Protein AF-0000000078178145 (afdb_homodimer)

Solvent-accessible surface area (backbone atoms only — not comparable to full-atom values): 12640 Å² total; per-residue (Å²): 88,39,74,49,77,49,77,27,46,55,69,26,65,48,54,56,24,32,21,44,52,18,38,38,38,38,36,26,72,34,42,35,31,41,35,35,34,34,49,66,82,37,48,63,51,69,46,76,42,33,58,79,34,72,49,78,43,60,49,29,35,44,27,39,36,30,22,74,31,91,49,64,19,34,38,37,38,38,28,76,20,75,66,28,60,45,42,46,48,58,38,48,60,41,24,25,77,62,58,63,70,57,53,26,66,58,66,70,42,52,73,67,58,47,51,53,43,27,64,69,34,38,64,67,72,75,116,88,38,76,47,79,48,78,26,48,54,68,27,65,48,54,55,24,31,21,45,54,18,39,38,38,39,37,27,71,34,44,33,30,42,32,36,34,35,48,66,81,36,46,63,52,70,45,75,42,33,58,78,35,72,49,77,42,61,49,29,36,44,28,38,37,29,22,74,32,92,50,63,19,33,37,37,39,38,28,75,20,76,67,28,58,45,43,46,48,58,38,48,61,40,24,24,78,62,57,63,70,58,51,26,65,58,66,69,43,52,74,68,60,45,49,52,43,26,64,70,34,38,65,67,72,76,115

Sequence (254 aa):
MSFVRADLEPGGINPPHFHPRATEIVFVLEGKVYSGFVDTQNRVFSRVIEKGEVMVFPRGLLHFQMNVGYERATILGSFDSQNPGLQRIANAVFGSGIEEGLLEKAFGLSPKELAKLRRKFASEHKEMSFVRADLEPGGINPPHFHPRATEIVFVLEGKVYSGFVDTQNRVFSRVIEKGEVMVFPRGLLHFQMNVGYERATILGSFDSQNPGLQRIANAVFGSGIEEGLLEKAFGLSPKELAKLRRKFASEHKE

Structure (mmCIF, N/CA/C/O backbone):
data_AF-0000000078178145-model_v1
#
loop_
_entity.id
_entity.type
_entity.pdbx_description
1 polymer 'Germin-like protein'
#
loop_
_atom_site.group_PDB
_atom_site.id
_atom_site.type_symbol
_atom_site.label_atom_id
_atom_site.label_alt_id
_atom_site.label_comp_id
_atom_site.label_asym_id
_atom_site.label_entity_id
_atom_site.label_seq_id
_atom_site.pdbx_PDB_ins_code
_atom_site.Cartn_x
_atom_site.Cartn_y
_atom_site.Cartn_z
_atom_site.occupancy
_atom_site.B_iso_or_equiv
_atom_site.auth_seq_id
_atom_site.auth_comp_id
_atom_site.auth_asym_id
_atom_site.auth_atom_id
_atom_site.pdbx_PDB_model_num
ATOM 1 N N . MET A 1 1 ? -11.234 -2.617 -20.969 1 96 1 MET A N 1
ATOM 2 C CA . MET A 1 1 ? -10.617 -3.891 -20.609 1 96 1 MET A CA 1
ATOM 3 C C . MET A 1 1 ? -9.18 -3.955 -21.125 1 96 1 MET A C 1
ATOM 5 O O . MET A 1 1 ? -8.859 -3.391 -22.172 1 96 1 MET A O 1
ATOM 9 N N . SER A 1 2 ? -8.273 -4.574 -20.297 1 97.12 2 SER A N 1
ATOM 10 C CA . SER A 1 2 ? -6.891 -4.812 -20.703 1 97.12 2 SER A CA 1
ATOM 11 C C . SER A 1 2 ? -6.383 -6.148 -20.172 1 97.12 2 SER A C 1
ATOM 13 O O . SER A 1 2 ? -7.055 -6.801 -19.359 1 97.12 2 SER A O 1
ATOM 15 N N . PHE A 1 3 ? -5.27 -6.59 -20.766 1 97.06 3 PHE A N 1
ATOM 16 C CA . PHE A 1 3 ? -4.73 -7.898 -20.422 1 97.06 3 PHE A CA 1
ATOM 17 C C . PHE A 1 3 ? -3.217 -7.832 -20.25 1 97.06 3 PHE A C 1
ATOM 19 O O . PHE A 1 3 ? -2.559 -6.949 -20.797 1 97.06 3 PHE A O 1
ATOM 26 N N . VAL A 1 4 ? -2.74 -8.75 -19.406 1 97.69 4 VAL A N 1
ATOM 27 C CA . VAL A 1 4 ? -1.299 -8.867 -19.203 1 97.69 4 VAL A CA 1
ATOM 28 C C . VAL A 1 4 ? -0.922 -10.336 -19.047 1 97.69 4 VAL A C 1
ATOM 30 O O . VAL A 1 4 ? -1.718 -11.141 -18.547 1 97.69 4 VAL A O 1
ATOM 33 N N . ARG A 1 5 ? 0.22 -10.703 -19.547 1 98.06 5 ARG A N 1
ATOM 34 C CA . ARG A 1 5 ? 0.825 -12 -19.25 1 98.06 5 ARG A CA 1
ATOM 35 C C . ARG A 1 5 ? 2.059 -11.844 -18.375 1 98.06 5 ARG A C 1
ATOM 37 O O . ARG A 1 5 ? 2.852 -10.914 -18.562 1 98.06 5 ARG A O 1
ATOM 44 N N . ALA A 1 6 ? 2.186 -12.688 -17.391 1 98.38 6 ALA A N 1
ATOM 4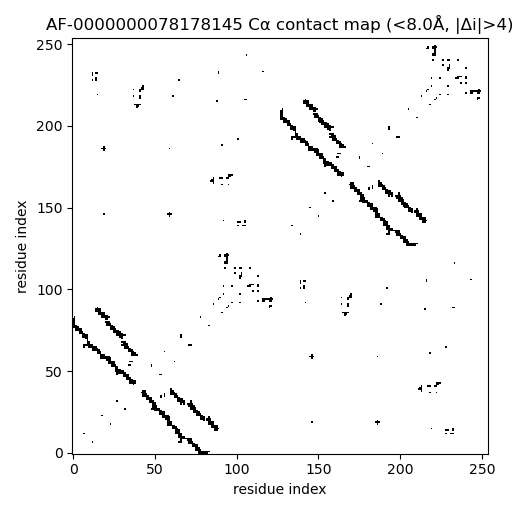5 C CA . ALA A 1 6 ? 3.391 -12.727 -16.578 1 98.38 6 ALA A CA 1
ATOM 46 C C . ALA A 1 6 ? 3.959 -14.141 -16.484 1 98.38 6 ALA A C 1
ATOM 48 O O . ALA A 1 6 ? 3.215 -15.102 -16.297 1 98.38 6 ALA A O 1
ATOM 49 N N . ASP A 1 7 ? 5.207 -14.258 -16.688 1 98.75 7 ASP A N 1
ATOM 50 C CA . ASP A 1 7 ? 5.953 -15.492 -16.484 1 98.75 7 ASP A CA 1
ATOM 51 C C . ASP A 1 7 ? 6.844 -15.406 -15.242 1 98.75 7 ASP A C 1
ATOM 53 O O . ASP A 1 7 ? 7.762 -14.586 -15.195 1 98.75 7 ASP A O 1
ATOM 57 N N . LEU A 1 8 ? 6.523 -16.312 -14.273 1 98.69 8 LEU A N 1
ATOM 58 C CA . LEU A 1 8 ? 7.238 -16.281 -13 1 98.69 8 LEU A CA 1
ATOM 59 C C . LEU A 1 8 ? 8.164 -17.5 -12.875 1 98.69 8 LEU A C 1
ATOM 61 O O . LEU A 1 8 ? 7.711 -18.641 -12.914 1 98.69 8 LEU A O 1
ATOM 65 N N . GLU A 1 9 ? 9.453 -17.188 -12.797 1 98.69 9 GLU A N 1
ATOM 66 C CA . GLU A 1 9 ? 10.383 -18.281 -12.5 1 98.69 9 GLU A CA 1
ATOM 67 C C . GLU A 1 9 ? 10.102 -18.891 -11.125 1 98.69 9 GLU A C 1
ATOM 69 O O . GLU A 1 9 ? 9.422 -18.281 -10.305 1 98.69 9 GLU A O 1
ATOM 74 N N . PRO A 1 10 ? 10.602 -20.094 -10.898 1 98.69 10 PRO A N 1
ATOM 75 C CA . PRO A 1 10 ? 10.43 -20.656 -9.547 1 98.69 10 PRO A CA 1
ATOM 76 C C . PRO A 1 10 ? 10.859 -19.672 -8.453 1 98.69 10 PRO A C 1
ATOM 78 O O . PRO A 1 10 ? 11.945 -19.094 -8.531 1 98.69 10 PRO A O 1
ATOM 81 N N . GLY A 1 11 ? 9.969 -19.438 -7.555 1 98.25 11 GLY A N 1
ATOM 82 C CA . GLY A 1 11 ? 10.242 -18.5 -6.484 1 98.25 11 GLY A CA 1
ATOM 83 C C . GLY A 1 11 ? 9.977 -17.062 -6.871 1 98.25 11 GLY A C 1
ATOM 84 O O . GLY A 1 11 ? 9.969 -16.172 -6.016 1 98.25 11 GLY A O 1
ATOM 85 N N . GLY A 1 12 ? 9.719 -16.844 -8.156 1 98.5 12 GLY A N 1
ATOM 86 C CA . GLY A 1 12 ? 9.438 -15.492 -8.617 1 98.5 12 GLY A CA 1
ATOM 87 C C . GLY A 1 12 ? 8.141 -14.93 -8.062 1 98.5 12 GLY A C 1
ATOM 88 O O . GLY A 1 12 ? 7.207 -15.688 -7.773 1 98.5 12 GLY A O 1
ATOM 89 N N . ILE A 1 13 ? 8.117 -13.609 -7.938 1 98.62 13 ILE A N 1
ATOM 90 C CA . ILE A 1 13 ? 6.934 -13.016 -7.32 1 98.62 13 ILE A CA 1
ATOM 91 C C . ILE A 1 13 ? 6.414 -11.867 -8.188 1 98.62 13 ILE A C 1
ATOM 93 O O . ILE A 1 13 ? 7.16 -11.297 -8.984 1 98.62 13 ILE A O 1
ATOM 97 N N . ASN A 1 14 ? 5.207 -11.633 -8.211 1 98.5 14 ASN A N 1
ATOM 98 C CA . ASN A 1 14 ? 4.574 -10.32 -8.359 1 98.5 14 ASN A CA 1
ATOM 99 C C . ASN A 1 14 ? 4.297 -9.68 -7 1 98.5 14 ASN A C 1
ATOM 101 O O . ASN A 1 14 ? 3.391 -10.109 -6.281 1 98.5 14 ASN A O 1
ATOM 105 N N . PRO A 1 15 ? 5.113 -8.742 -6.629 1 98.5 15 PRO A N 1
ATOM 106 C CA . PRO A 1 15 ? 5.086 -8.242 -5.254 1 98.5 15 PRO A CA 1
ATOM 107 C C . PRO A 1 15 ? 3.764 -7.57 -4.898 1 98.5 15 PRO A C 1
ATOM 109 O O . PRO A 1 15 ? 2.941 -7.309 -5.777 1 98.5 15 PRO A O 1
ATOM 112 N N . PRO A 1 16 ? 3.57 -7.316 -3.586 1 98.75 16 PRO A N 1
ATOM 113 C CA . PRO A 1 16 ? 2.34 -6.637 -3.172 1 98.75 16 PRO A CA 1
ATOM 114 C C . PRO A 1 16 ? 2.092 -5.344 -3.941 1 98.75 16 PRO A C 1
ATOM 116 O O . PRO A 1 16 ? 2.975 -4.484 -4.016 1 98.75 16 PRO A O 1
ATOM 119 N N . HIS A 1 17 ? 0.924 -5.273 -4.535 1 98.69 17 HIS A N 1
ATOM 120 C CA . HIS A 1 17 ? 0.5 -4.141 -5.352 1 98.69 17 HIS A CA 1
ATOM 121 C C . HIS A 1 17 ? -1.021 -4.039 -5.406 1 98.69 17 HIS A C 1
ATOM 123 O O . HIS A 1 17 ? -1.724 -4.879 -4.84 1 98.69 17 HIS A O 1
ATOM 129 N N . PHE A 1 18 ? -1.543 -3.008 -6 1 98.5 18 PHE A N 1
ATOM 130 C CA . PHE A 1 18 ? -2.977 -2.873 -6.234 1 98.5 18 PHE A CA 1
ATOM 131 C C . PHE A 1 18 ? -3.244 -2.025 -7.473 1 98.5 18 PHE A C 1
ATOM 133 O O . PHE A 1 18 ? -2.34 -1.366 -7.988 1 98.5 18 PHE A O 1
ATOM 140 N N . HIS A 1 19 ? -4.406 -2.131 -7.988 1 98.62 19 HIS A N 1
ATOM 141 C CA . HIS A 1 19 ? -4.91 -1.347 -9.109 1 98.62 19 HIS A CA 1
ATOM 142 C C . HIS A 1 19 ? -6.07 -0.453 -8.68 1 98.62 19 HIS A C 1
ATOM 144 O O . HIS A 1 19 ? -7.184 -0.935 -8.469 1 98.62 19 HIS A O 1
ATOM 150 N N . PRO A 1 20 ? -5.816 0.852 -8.641 1 97.81 20 PRO A N 1
ATOM 151 C CA . PRO A 1 20 ? -6.867 1.739 -8.133 1 97.81 20 PRO A CA 1
ATOM 152 C C . PRO A 1 20 ? -8.094 1.788 -9.039 1 97.81 20 PRO A C 1
ATOM 154 O O . PRO A 1 20 ? -9.188 2.137 -8.586 1 97.81 20 PRO A O 1
ATOM 157 N N . ARG A 1 21 ? -7.98 1.388 -10.289 1 97.69 21 ARG A N 1
ATOM 158 C CA . ARG A 1 21 ? -9.062 1.653 -11.234 1 97.69 21 ARG A CA 1
ATOM 159 C C . ARG A 1 21 ? -9.578 0.359 -11.852 1 97.69 21 ARG A C 1
ATOM 161 O O . ARG A 1 21 ? -10.266 0.385 -12.883 1 97.69 21 ARG A O 1
ATOM 168 N N . ALA A 1 22 ? -9.188 -0.801 -11.258 1 98.5 22 ALA A N 1
ATOM 169 C CA . ALA A 1 22 ? -9.656 -2.016 -11.922 1 98.5 22 ALA A CA 1
ATOM 170 C C . ALA A 1 22 ? -9.727 -3.184 -10.945 1 98.5 22 ALA A C 1
ATOM 172 O O . ALA A 1 22 ? -8.891 -3.297 -10.039 1 98.5 22 ALA A O 1
ATOM 173 N N . THR A 1 23 ? -10.719 -4.012 -11.102 1 98.56 23 THR A N 1
ATOM 174 C CA . THR A 1 23 ? -10.688 -5.398 -10.656 1 98.56 23 THR A CA 1
ATOM 175 C C . THR A 1 23 ? -9.781 -6.234 -11.555 1 98.56 23 THR A C 1
ATOM 177 O O . THR A 1 23 ? -9.742 -6.039 -12.773 1 98.56 23 THR A O 1
ATOM 180 N N . GLU A 1 24 ? -9.031 -7.152 -10.984 1 98.75 24 GLU A N 1
ATOM 181 C CA . GLU A 1 24 ? -8.172 -8.055 -11.734 1 98.75 24 GLU A CA 1
ATOM 182 C C . GLU A 1 24 ? -8.609 -9.508 -11.57 1 98.75 24 GLU A C 1
ATOM 184 O O . GLU A 1 24 ? -8.938 -9.938 -10.461 1 98.75 24 GLU A O 1
ATOM 189 N N . ILE A 1 25 ? -8.688 -10.203 -12.602 1 98.75 25 ILE A N 1
ATOM 190 C CA . ILE A 1 25 ? -8.836 -11.656 -12.586 1 98.75 25 ILE A CA 1
ATOM 191 C C . ILE A 1 25 ? -7.551 -12.312 -13.102 1 98.75 25 ILE A C 1
ATOM 193 O O . ILE A 1 25 ? -7.055 -11.953 -14.172 1 98.75 25 ILE A O 1
ATOM 197 N N . VAL A 1 26 ? -7.066 -13.25 -12.344 1 98.81 26 VAL A N 1
ATOM 198 C CA . VAL A 1 26 ? -5.879 -13.984 -12.766 1 98.81 26 VAL A CA 1
ATOM 199 C C . VAL A 1 26 ? -6.246 -15.422 -13.102 1 98.81 26 VAL A C 1
ATOM 201 O O . VAL A 1 26 ? -6.941 -16.094 -12.328 1 98.81 26 VAL A O 1
ATOM 204 N N . PHE A 1 27 ? -5.812 -15.844 -14.211 1 98.75 27 PHE A N 1
ATOM 205 C CA . PHE A 1 27 ? -5.953 -17.219 -14.703 1 98.75 27 PHE A CA 1
ATOM 206 C C . PHE A 1 27 ? -4.594 -17.891 -14.805 1 98.75 27 PHE A C 1
ATOM 208 O O . PHE A 1 27 ? -3.672 -17.359 -15.422 1 98.75 27 PHE A O 1
ATOM 215 N N . VAL A 1 28 ? -4.508 -19.109 -14.18 1 98.88 28 VAL A N 1
ATOM 216 C CA . VAL A 1 28 ? -3.23 -19.812 -14.234 1 98.88 28 VAL A CA 1
ATOM 217 C C . VAL A 1 28 ? -3.178 -20.688 -15.484 1 98.88 28 VAL A C 1
ATOM 219 O O . VAL A 1 28 ? -3.947 -21.641 -15.609 1 98.88 28 VAL A O 1
ATOM 222 N N . LEU A 1 29 ? -2.295 -20.359 -16.344 1 98.69 29 LEU A N 1
ATOM 223 C CA . LEU A 1 29 ? -2.096 -21.156 -17.562 1 98.69 29 LEU A CA 1
ATOM 224 C C . LEU A 1 29 ? -1.231 -22.375 -17.266 1 98.69 29 LEU A C 1
ATOM 226 O O . LEU A 1 29 ? -1.48 -23.453 -17.812 1 98.69 29 LEU A O 1
ATOM 230 N N . GLU A 1 30 ? -0.205 -22.141 -16.484 1 98.62 30 GLU A N 1
ATOM 231 C CA . GLU A 1 30 ? 0.72 -23.203 -16.078 1 98.62 30 GLU A CA 1
ATOM 232 C C . GLU A 1 30 ? 1.329 -22.906 -14.711 1 98.62 30 GLU A C 1
ATOM 234 O O . GLU A 1 30 ? 1.625 -21.75 -14.391 1 98.62 30 GLU A O 1
ATOM 239 N N . GLY A 1 31 ? 1.56 -24 -13.969 1 98.5 31 GLY A N 1
ATOM 240 C CA . GLY A 1 31 ? 2.318 -23.875 -12.734 1 98.5 31 GLY A CA 1
ATOM 241 C C . GLY A 1 31 ? 1.439 -23.781 -11.5 1 98.5 31 GLY A C 1
ATOM 242 O O . GLY A 1 31 ? 0.249 -24.094 -11.555 1 98.5 31 GLY A O 1
ATOM 243 N N . LYS A 1 32 ? 2.107 -23.562 -10.383 1 98.75 32 LYS A N 1
ATOM 244 C CA . LYS A 1 32 ? 1.51 -23.422 -9.055 1 98.75 32 LYS A CA 1
ATOM 245 C C . LYS A 1 32 ? 1.828 -22.062 -8.445 1 98.75 32 LYS A C 1
ATOM 247 O O . LYS A 1 32 ? 2.996 -21.734 -8.227 1 98.75 32 LYS A O 1
ATOM 252 N N . VAL A 1 33 ? 0.718 -21.328 -8.141 1 98.88 33 VAL A N 1
ATOM 253 C CA . VAL A 1 33 ? 0.925 -19.922 -7.762 1 98.88 33 VAL A CA 1
ATOM 254 C C . VAL A 1 33 ? 0.218 -19.641 -6.441 1 98.88 33 VAL A C 1
ATOM 256 O O . VAL A 1 33 ? -1.004 -19.781 -6.34 1 98.88 33 VAL A O 1
ATOM 259 N N . TYR A 1 34 ? 0.98 -19.344 -5.363 1 98.94 34 TYR A N 1
ATOM 260 C CA . TYR A 1 34 ? 0.41 -18.75 -4.16 1 98.94 34 TYR A CA 1
ATOM 261 C C . TYR A 1 34 ? -0.12 -17.344 -4.453 1 98.94 34 TYR A C 1
ATOM 263 O O . TYR A 1 34 ? 0.648 -16.438 -4.793 1 98.94 34 TYR A O 1
ATOM 271 N N . SER A 1 35 ? -1.373 -17.234 -4.406 1 98.81 35 SER A N 1
ATOM 272 C CA . SER A 1 35 ? -2.049 -16 -4.797 1 98.81 35 SER A CA 1
ATOM 273 C C . SER A 1 35 ? -3.051 -15.555 -3.734 1 98.81 35 SER A C 1
ATOM 275 O O . SER A 1 35 ? -3.736 -16.391 -3.137 1 98.81 35 SER A O 1
ATOM 277 N N . GLY A 1 36 ? -3.09 -14.227 -3.523 1 98.81 36 GLY A N 1
ATOM 278 C CA . GLY A 1 36 ? -4.047 -13.766 -2.533 1 98.81 36 GLY A CA 1
ATOM 279 C C . GLY A 1 36 ? -4.195 -12.25 -2.512 1 98.81 36 GLY A C 1
ATOM 280 O O . GLY A 1 36 ? -3.494 -11.547 -3.236 1 98.81 36 GLY A O 1
ATOM 281 N N . PHE A 1 37 ? -5.164 -11.797 -1.729 1 98.69 37 PHE A N 1
ATOM 282 C CA . PHE A 1 37 ? -5.387 -10.375 -1.487 1 98.69 37 PHE A CA 1
ATOM 283 C C . PHE A 1 37 ? -5.707 -10.117 -0.019 1 98.69 37 PHE A C 1
ATOM 285 O O . PHE A 1 37 ? -6.008 -11.055 0.729 1 98.69 37 PHE A O 1
ATOM 292 N N . VAL A 1 38 ? -5.547 -8.883 0.381 1 98.12 38 VAL A N 1
ATOM 293 C CA . VAL A 1 38 ? -5.82 -8.43 1.741 1 98.12 38 VAL A CA 1
ATOM 294 C C . VAL A 1 38 ? -7.047 -7.52 1.748 1 98.12 38 VAL A C 1
ATOM 296 O O . VAL A 1 38 ? -7.121 -6.559 0.979 1 98.12 38 VAL A O 1
ATOM 299 N N . ASP A 1 39 ? -8.008 -7.844 2.615 1 96.75 39 ASP A N 1
ATOM 300 C CA . ASP A 1 39 ? -9.203 -7.004 2.621 1 96.75 39 ASP A CA 1
ATOM 301 C C . ASP A 1 39 ? -9.031 -5.812 3.561 1 96.75 39 ASP A C 1
ATOM 303 O O . ASP A 1 39 ? -7.957 -5.613 4.133 1 96.75 39 ASP A O 1
ATOM 307 N N . THR A 1 40 ? -10.055 -4.996 3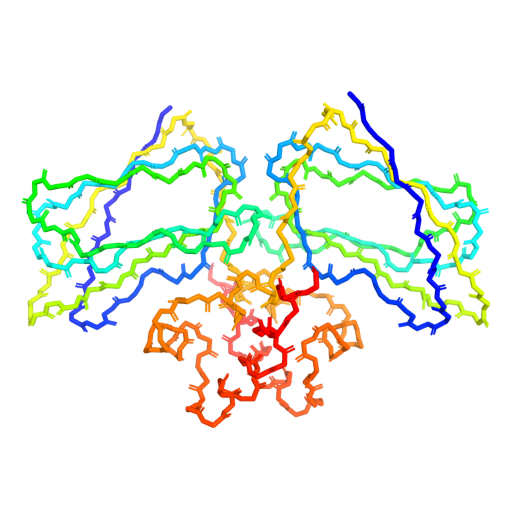.719 1 95.06 40 THR A N 1
ATOM 308 C CA . THR A 1 40 ? -9.953 -3.732 4.441 1 95.06 40 THR A CA 1
ATOM 309 C C . THR A 1 40 ? -9.93 -3.975 5.949 1 95.06 40 THR A C 1
ATOM 311 O O . THR A 1 40 ? -9.773 -3.035 6.73 1 95.06 40 THR A O 1
ATOM 314 N N . GLN A 1 41 ? -10.023 -5.207 6.391 1 92.94 41 GLN A N 1
ATOM 315 C CA . GLN A 1 41 ? -9.852 -5.586 7.789 1 92.94 41 GLN A CA 1
ATOM 316 C C . GLN A 1 41 ? -8.516 -6.289 8.008 1 92.94 41 GLN A C 1
ATOM 318 O O . GLN A 1 41 ? -8.305 -6.922 9.047 1 92.94 41 GLN A O 1
ATOM 323 N N . ASN A 1 42 ? -7.66 -6.305 7.02 1 92.88 42 ASN A N 1
ATOM 324 C CA . ASN A 1 42 ? -6.312 -6.863 7.035 1 92.88 42 ASN A CA 1
ATOM 325 C C . ASN A 1 42 ? -6.336 -8.391 7.039 1 92.88 42 ASN A C 1
ATOM 327 O O . ASN A 1 42 ? -5.398 -9.031 7.52 1 92.88 42 ASN A O 1
ATOM 331 N N . ARG A 1 43 ? -7.449 -8.969 6.645 1 94.81 43 ARG A N 1
ATOM 332 C CA . ARG A 1 43 ? -7.508 -10.422 6.488 1 94.81 43 ARG A CA 1
ATOM 333 C C . ARG A 1 43 ? -6.98 -10.844 5.121 1 94.81 43 ARG A C 1
ATOM 335 O O . ARG A 1 43 ? -7.352 -10.266 4.098 1 94.81 43 ARG A O 1
ATOM 342 N N . VAL A 1 44 ? -6.152 -11.828 5.168 1 96.94 44 VAL A N 1
ATOM 343 C CA . VAL A 1 44 ? -5.594 -12.352 3.93 1 96.94 44 VAL A CA 1
ATOM 344 C C . VAL A 1 44 ? -6.48 -13.477 3.4 1 96.94 44 VAL A C 1
ATOM 346 O O . VAL A 1 44 ? -6.824 -14.406 4.141 1 96.94 44 VAL A O 1
ATOM 349 N N . PHE A 1 45 ? -6.883 -13.375 2.199 1 97.88 45 PHE A N 1
ATOM 350 C CA . PHE A 1 45 ? -7.496 -14.461 1.438 1 97.88 45 PHE A CA 1
ATOM 351 C C . PHE A 1 45 ? -6.527 -15 0.391 1 97.88 45 PHE A C 1
ATOM 353 O O . PHE A 1 45 ? -6.246 -14.328 -0.604 1 97.88 45 PHE A O 1
ATOM 360 N N . SER A 1 46 ? -5.992 -16.172 0.662 1 98.25 46 SER A N 1
ATOM 361 C CA . SER A 1 46 ? -4.98 -16.703 -0.241 1 98.25 46 SER A CA 1
ATOM 362 C C . SER A 1 46 ? -5.141 -18.219 -0.425 1 98.25 46 SER A C 1
ATOM 364 O O . SER A 1 46 ? -5.73 -18.891 0.422 1 98.25 46 SER A O 1
ATOM 366 N N . ARG A 1 47 ? -4.66 -18.641 -1.537 1 98.31 47 ARG A N 1
ATOM 367 C CA . ARG A 1 47 ? -4.566 -20.062 -1.869 1 98.31 47 ARG A CA 1
ATOM 368 C C . ARG A 1 47 ? -3.545 -20.297 -2.975 1 98.31 47 ARG A C 1
ATOM 370 O O . ARG A 1 47 ? -3.105 -19.359 -3.637 1 98.31 47 ARG A O 1
ATOM 377 N N . VAL A 1 48 ? -3.178 -21.516 -2.994 1 98.81 48 VAL A N 1
ATOM 378 C CA . VAL A 1 48 ? -2.416 -21.922 -4.172 1 98.81 48 VAL A CA 1
ATOM 379 C C . VAL A 1 48 ? -3.373 -22.266 -5.312 1 98.81 48 VAL A C 1
ATOM 381 O O . VAL A 1 48 ? -4.254 -23.109 -5.152 1 98.81 48 VAL A O 1
ATOM 384 N N . ILE A 1 49 ? -3.225 -21.562 -6.398 1 98.75 49 ILE A N 1
ATOM 385 C CA . ILE A 1 49 ? -4.027 -21.859 -7.578 1 98.75 49 ILE A CA 1
ATOM 386 C C . ILE A 1 49 ? -3.146 -22.484 -8.664 1 98.75 49 ILE A C 1
ATOM 388 O O . ILE A 1 49 ? -1.969 -22.141 -8.781 1 98.75 49 ILE A O 1
ATOM 392 N N . GLU A 1 50 ? -3.746 -23.344 -9.383 1 98.62 50 GLU A N 1
ATOM 393 C CA . GLU A 1 50 ? -3.012 -24.109 -10.391 1 98.62 50 GLU A CA 1
ATOM 394 C C . GLU A 1 50 ? -3.68 -24 -11.758 1 98.62 50 GLU A C 1
ATOM 396 O O . GLU A 1 50 ? -4.617 -23.219 -11.938 1 98.62 50 GLU A O 1
ATOM 401 N N . LYS A 1 51 ? -3.047 -24.734 -12.711 1 98.62 51 LYS A N 1
ATOM 402 C CA . LYS A 1 51 ? -3.5 -24.672 -14.102 1 98.62 51 LYS A CA 1
ATOM 403 C C . LYS A 1 51 ? -5.023 -24.75 -14.188 1 98.62 51 LYS A C 1
ATOM 405 O O . LYS A 1 51 ? -5.633 -25.672 -13.656 1 98.62 51 LYS A O 1
ATOM 410 N N . GLY A 1 52 ? -5.609 -23.719 -14.773 1 98.62 52 GLY A N 1
ATOM 411 C CA . GLY A 1 52 ? -7.043 -23.719 -15.016 1 98.62 52 GLY A CA 1
ATOM 412 C C . GLY A 1 52 ? -7.832 -23 -13.945 1 98.62 52 GLY A C 1
ATOM 413 O O . GLY A 1 52 ? -9.016 -22.703 -14.125 1 98.62 52 GLY A O 1
ATOM 414 N N . GLU A 1 53 ? -7.242 -22.641 -12.828 1 98.75 53 GLU A N 1
ATOM 415 C CA . GLU A 1 53 ? -7.926 -21.969 -11.727 1 98.75 53 GLU A CA 1
ATOM 416 C C . GLU A 1 53 ? -7.801 -20.453 -11.852 1 98.75 53 GLU A C 1
ATOM 418 O O . GLU A 1 53 ? -6.941 -19.953 -12.578 1 98.75 53 GLU A O 1
ATOM 423 N N . VAL A 1 54 ? -8.758 -19.844 -11.18 1 98.44 54 VAL A N 1
ATOM 424 C CA . VAL A 1 54 ? -8.859 -18.391 -11.281 1 98.44 54 VAL A CA 1
ATOM 425 C C . VAL A 1 54 ? -8.938 -17.781 -9.883 1 98.44 54 VAL A C 1
ATOM 427 O O . VAL A 1 54 ? -9.359 -18.453 -8.93 1 98.44 54 VAL A O 1
ATOM 430 N N . MET A 1 55 ? -8.523 -16.656 -9.758 1 98.75 55 MET A N 1
ATOM 431 C CA . MET A 1 55 ? -8.766 -15.828 -8.57 1 98.75 55 MET A CA 1
ATOM 432 C C . MET A 1 55 ? -9.117 -14.398 -8.969 1 98.75 55 MET A C 1
ATOM 434 O O . MET A 1 55 ? -8.508 -13.836 -9.883 1 98.75 55 MET A O 1
ATOM 438 N N . VAL A 1 56 ? -10.062 -13.836 -8.258 1 98.75 56 VAL A N 1
ATOM 439 C CA . VAL A 1 56 ? -10.484 -12.461 -8.469 1 98.75 56 VAL A CA 1
ATOM 440 C C . VAL A 1 56 ? -9.906 -11.57 -7.371 1 98.75 56 VAL A C 1
ATOM 442 O O . VAL A 1 56 ? -10.008 -11.891 -6.184 1 98.75 56 VAL A O 1
ATOM 445 N N . PHE A 1 57 ? -9.25 -10.516 -7.75 1 98.69 57 PHE A N 1
ATOM 446 C CA . PHE A 1 57 ? -8.758 -9.492 -6.84 1 98.69 57 PHE A CA 1
ATOM 447 C C . PHE A 1 57 ? -9.609 -8.234 -6.93 1 98.69 57 PHE A C 1
ATOM 449 O O . PHE A 1 57 ? -9.586 -7.527 -7.941 1 98.69 57 PHE A O 1
ATOM 456 N N . PRO A 1 58 ? -10.328 -7.867 -5.875 1 98.56 58 PRO A N 1
ATOM 457 C CA . PRO A 1 58 ? -11.219 -6.703 -5.926 1 98.56 58 PRO A CA 1
ATOM 458 C C . PRO A 1 58 ? -10.477 -5.398 -6.176 1 98.56 58 PRO A C 1
ATOM 460 O O . PRO A 1 58 ? -9.344 -5.234 -5.715 1 98.56 58 PRO A O 1
ATOM 463 N N . ARG A 1 59 ? -11.156 -4.5 -6.879 1 98.19 59 ARG A N 1
ATOM 464 C CA . ARG A 1 59 ? -10.602 -3.195 -7.23 1 98.19 59 ARG A CA 1
ATOM 465 C C . ARG A 1 59 ? -10.055 -2.482 -5.996 1 98.19 59 ARG A C 1
ATOM 467 O O . ARG A 1 59 ? -10.75 -2.361 -4.984 1 98.19 59 ARG A O 1
ATOM 474 N N . GLY A 1 60 ? -8.758 -2.113 -6.082 1 97.94 60 GLY A N 1
ATOM 475 C CA . GLY A 1 60 ? -8.148 -1.265 -5.07 1 97.94 60 GLY A CA 1
ATOM 476 C C . GLY A 1 60 ? -7.598 -2.043 -3.893 1 97.94 60 GLY A C 1
ATOM 477 O O . GLY A 1 60 ? -7.012 -1.46 -2.979 1 97.94 60 GLY A O 1
ATOM 478 N N . LEU A 1 61 ? -7.75 -3.334 -3.855 1 98.31 61 LEU A N 1
ATOM 479 C CA . LEU A 1 61 ? -7.234 -4.086 -2.717 1 98.31 61 LEU A CA 1
ATOM 480 C C . LEU A 1 61 ? -5.848 -4.645 -3.016 1 98.31 61 LEU A C 1
ATOM 482 O O . LEU A 1 61 ? -5.582 -5.09 -4.133 1 98.31 61 LEU A O 1
ATOM 486 N N . LEU A 1 62 ? -5.02 -4.59 -1.969 1 98.69 62 LEU A N 1
ATOM 487 C CA . LEU A 1 62 ? -3.668 -5.133 -2.035 1 98.69 62 LEU A CA 1
ATOM 488 C C . LEU A 1 62 ? -3.693 -6.617 -2.387 1 98.69 62 LEU A C 1
ATOM 490 O O . LEU A 1 62 ? -4.484 -7.379 -1.823 1 98.69 62 LEU A O 1
ATOM 494 N N . HIS A 1 63 ? -2.904 -7.086 -3.367 1 98.88 63 HIS A N 1
ATOM 495 C CA . HIS A 1 63 ? -2.812 -8.5 -3.725 1 98.88 63 HIS A CA 1
ATOM 496 C C . HIS A 1 63 ? -1.408 -8.852 -4.203 1 98.88 63 HIS A C 1
ATOM 498 O O . HIS A 1 63 ? -0.555 -7.973 -4.344 1 98.88 63 HIS A O 1
ATOM 504 N N . PHE A 1 64 ? -1.147 -10.109 -4.406 1 98.88 64 PHE A N 1
ATOM 505 C CA . PHE A 1 64 ? 0.201 -10.617 -4.645 1 98.88 64 PHE A CA 1
ATOM 506 C C . PHE A 1 64 ? 0.15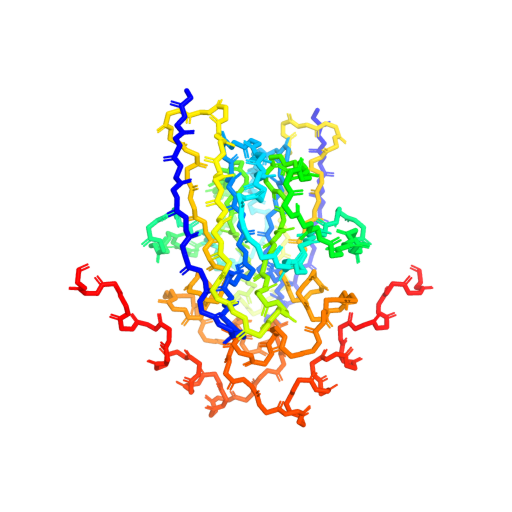7 -12.008 -5.266 1 98.88 64 PHE A C 1
ATOM 508 O O . PHE A 1 64 ? -0.869 -12.688 -5.207 1 98.88 64 PHE A O 1
ATOM 515 N N . GLN A 1 65 ? 1.242 -12.43 -5.859 1 98.88 65 GLN A N 1
ATOM 516 C CA . GLN A 1 65 ? 1.441 -13.773 -6.387 1 98.88 65 GLN A CA 1
ATOM 517 C C . GLN A 1 65 ? 2.877 -14.242 -6.172 1 98.88 65 GLN A C 1
ATOM 519 O O . GLN A 1 65 ? 3.812 -13.438 -6.234 1 98.88 65 GLN A O 1
ATOM 524 N N . MET A 1 66 ? 3.004 -15.5 -6.02 1 98.88 66 MET A N 1
ATOM 525 C CA . MET A 1 66 ? 4.312 -16.141 -5.949 1 98.88 66 MET A CA 1
ATOM 526 C C . MET A 1 66 ? 4.277 -17.531 -6.582 1 98.88 66 MET A C 1
ATOM 528 O O . MET A 1 66 ? 3.379 -18.328 -6.293 1 98.88 66 MET A O 1
ATOM 532 N N . ASN A 1 67 ? 5.234 -17.781 -7.5 1 98.94 67 ASN A N 1
ATOM 533 C CA . ASN A 1 67 ? 5.387 -19.141 -8.008 1 98.94 67 ASN A CA 1
ATOM 534 C C . ASN A 1 67 ? 5.965 -20.062 -6.949 1 98.94 67 ASN A C 1
ATOM 536 O O . ASN A 1 67 ? 7.133 -19.938 -6.578 1 98.94 67 ASN A O 1
ATOM 540 N N . VAL A 1 68 ? 5.152 -21.031 -6.562 1 98.81 68 VAL A N 1
ATOM 541 C CA . VAL A 1 68 ? 5.602 -21.922 -5.496 1 98.81 68 VAL A CA 1
ATOM 542 C C . VAL A 1 68 ? 5.918 -23.297 -6.07 1 98.81 68 VAL A C 1
ATOM 544 O O . VAL A 1 68 ? 6.078 -24.266 -5.328 1 98.81 68 VAL A O 1
ATOM 547 N N . GLY A 1 69 ? 5.902 -23.406 -7.348 1 98.5 69 GLY A N 1
ATOM 548 C CA . GLY A 1 69 ? 6.289 -24.641 -8.016 1 98.5 69 GLY A CA 1
ATOM 549 C C . GLY A 1 69 ? 7.762 -24.688 -8.383 1 98.5 69 GLY A C 1
ATOM 550 O O . GLY A 1 69 ? 8.484 -23.703 -8.203 1 98.5 69 GLY A O 1
ATOM 551 N N . TYR A 1 70 ? 8.156 -25.828 -8.961 1 98.19 70 TYR A N 1
ATOM 552 C CA . TYR A 1 70 ? 9.547 -26.047 -9.32 1 98.19 70 TYR A CA 1
ATOM 553 C C . TYR A 1 70 ? 9.805 -25.688 -10.781 1 98.19 70 TYR A C 1
ATOM 555 O O . TYR A 1 70 ? 10.945 -25.703 -11.234 1 98.19 70 TYR A O 1
ATOM 563 N N . GLU A 1 71 ? 8.805 -25.359 -11.531 1 98.31 71 GLU A N 1
ATOM 564 C CA . GLU A 1 71 ? 8.891 -24.922 -12.922 1 98.31 71 GLU A CA 1
ATOM 565 C C . GLU A 1 71 ? 8.312 -23.516 -13.094 1 98.31 71 GLU A C 1
ATOM 567 O O . GLU A 1 71 ? 7.699 -22.969 -12.172 1 98.31 71 GLU A O 1
ATOM 572 N N . ARG A 1 72 ? 8.516 -23.016 -14.281 1 98.62 72 ARG A N 1
ATOM 573 C CA . ARG A 1 72 ? 7.973 -21.688 -14.602 1 98.62 72 ARG A CA 1
ATOM 574 C C . ARG A 1 72 ? 6.449 -21.688 -14.531 1 98.62 72 ARG A C 1
ATOM 576 O O . ARG A 1 72 ? 5.805 -22.641 -14.984 1 98.62 72 ARG A O 1
ATOM 583 N N . ALA A 1 73 ? 5.859 -20.688 -13.898 1 98.81 73 ALA A N 1
ATOM 584 C CA . ALA A 1 73 ? 4.414 -20.469 -13.891 1 98.81 73 ALA A CA 1
ATOM 585 C C . ALA A 1 73 ? 4.027 -19.328 -14.836 1 98.81 73 ALA A C 1
ATOM 587 O O . ALA A 1 73 ? 4.727 -18.312 -14.922 1 98.81 73 ALA A O 1
ATOM 588 N N . THR A 1 74 ? 2.971 -19.547 -15.57 1 98.88 74 THR A N 1
ATOM 589 C CA . THR A 1 74 ? 2.426 -18.516 -16.453 1 98.88 74 THR A CA 1
ATOM 590 C C . THR A 1 74 ? 1.009 -18.141 -16.031 1 98.88 74 THR A C 1
ATOM 592 O O . THR A 1 74 ? 0.141 -19.016 -15.906 1 98.88 74 THR A O 1
ATOM 595 N N . ILE A 1 75 ? 0.816 -16.828 -15.82 1 98.81 75 ILE A N 1
ATOM 596 C CA . ILE A 1 75 ? -0.509 -16.359 -15.438 1 98.81 75 ILE A CA 1
ATOM 597 C C . ILE A 1 75 ? -0.971 -15.273 -16.422 1 98.81 75 ILE A C 1
ATOM 599 O O . ILE A 1 75 ? -0.152 -14.539 -16.969 1 98.81 75 ILE A O 1
ATOM 603 N N . LEU A 1 76 ? -2.283 -15.211 -16.625 1 98.69 76 LEU A N 1
ATOM 604 C CA . LEU A 1 76 ? -2.943 -14.156 -17.391 1 98.69 76 LEU A CA 1
ATOM 605 C C . LEU A 1 76 ? -3.799 -13.281 -16.469 1 98.69 76 LEU A C 1
ATOM 607 O O . LEU A 1 76 ? -4.609 -13.797 -15.703 1 98.69 76 LEU A O 1
ATOM 611 N N . GLY A 1 77 ? -3.514 -12.062 -16.531 1 98.56 77 GLY A N 1
ATOM 612 C CA . GLY A 1 77 ? -4.332 -11.094 -15.82 1 98.56 77 GLY A CA 1
ATOM 613 C C . GLY A 1 77 ? -5.273 -10.328 -16.734 1 98.56 77 GLY A C 1
ATOM 614 O O . GLY A 1 77 ? -4.883 -9.891 -17.812 1 98.56 77 GLY A O 1
ATOM 615 N N . SER A 1 78 ? -6.484 -10.234 -16.344 1 98.62 78 SER A N 1
ATOM 616 C CA . SER A 1 78 ? -7.469 -9.406 -17.031 1 98.62 78 SER A CA 1
ATOM 617 C C . SER A 1 78 ? -8.008 -8.312 -16.125 1 98.62 78 SER A C 1
ATOM 619 O O . SER A 1 78 ? -8.25 -8.547 -14.93 1 98.62 78 SER A O 1
ATOM 621 N N . PHE A 1 79 ? -8.18 -7.133 -16.766 1 98.62 79 PHE A N 1
ATOM 622 C CA . PHE A 1 79 ? -8.641 -5.973 -16.016 1 98.62 79 PHE A CA 1
ATOM 623 C C . PHE A 1 79 ? -9.898 -5.387 -16.641 1 98.62 79 PHE A C 1
ATOM 625 O O . PHE A 1 79 ? -10.008 -5.305 -17.859 1 98.62 79 PHE A O 1
ATOM 632 N N . ASP A 1 80 ? -10.828 -4.941 -15.859 1 98.5 80 ASP A N 1
ATOM 633 C CA . ASP A 1 80 ? -12.055 -4.34 -16.375 1 98.5 80 ASP A CA 1
ATOM 634 C C . ASP A 1 80 ? -11.867 -2.846 -16.641 1 98.5 80 ASP A C 1
ATOM 636 O O . ASP A 1 80 ? -12.781 -2.051 -16.406 1 98.5 80 ASP A O 1
ATOM 640 N N . SER A 1 81 ? -10.734 -2.467 -16.984 1 97.75 81 SER A N 1
ATOM 641 C CA . SER A 1 81 ? -10.375 -1.103 -17.359 1 97.75 81 SER A CA 1
ATOM 642 C C . SER A 1 81 ? -9.25 -1.087 -18.391 1 97.75 81 SER A C 1
ATOM 644 O O . SER A 1 81 ? -8.359 -1.934 -18.359 1 97.75 81 SER A O 1
ATOM 646 N N . GLN A 1 82 ? -9.289 -0.075 -19.297 1 97.31 82 GLN A N 1
ATOM 647 C CA . GLN A 1 82 ? -8.188 0.128 -20.25 1 97.31 82 GLN A CA 1
ATOM 648 C C . GLN A 1 82 ? -6.961 0.687 -19.531 1 97.31 82 GLN A C 1
ATOM 650 O O . GLN A 1 82 ? -5.84 0.555 -20.031 1 97.31 82 GLN A O 1
ATOM 655 N N . ASN A 1 83 ? -7.168 1.35 -18.422 1 97.06 83 ASN A N 1
ATOM 656 C CA . ASN A 1 83 ? -6.121 1.939 -17.594 1 97.06 83 ASN A CA 1
ATOM 657 C C . ASN A 1 83 ? -6.301 1.568 -16.125 1 97.06 83 ASN A C 1
ATOM 659 O O . ASN A 1 83 ? -6.754 2.387 -15.32 1 97.06 83 ASN A O 1
ATOM 663 N N . PRO A 1 84 ? -5.883 0.382 -15.734 1 97.56 84 PRO A N 1
ATOM 664 C CA . PRO A 1 84 ? -6.109 -0.104 -14.367 1 97.56 84 PRO A CA 1
ATOM 665 C C . PRO A 1 84 ? -5.344 0.701 -13.32 1 97.56 84 PRO A C 1
ATOM 667 O O . PRO A 1 84 ? -5.727 0.712 -12.148 1 97.56 84 PRO A O 1
ATOM 670 N N . GLY A 1 85 ? -4.215 1.392 -13.805 1 96.81 85 GLY A N 1
ATOM 671 C CA . GLY A 1 85 ? -3.25 1.898 -12.844 1 96.81 85 GLY A CA 1
ATOM 672 C C . GLY A 1 85 ? -2.49 0.799 -12.125 1 96.81 85 GLY A C 1
ATOM 673 O O . GLY A 1 85 ? -2.85 -0.376 -12.227 1 96.81 85 GLY A O 1
ATOM 674 N N . LEU A 1 86 ? -1.454 1.178 -11.516 1 97 86 LEU A N 1
ATOM 675 C CA . LEU A 1 86 ? -0.608 0.232 -10.797 1 97 86 LEU A CA 1
ATOM 676 C C . LEU A 1 86 ? 0.184 0.938 -9.695 1 97 86 LEU A C 1
ATOM 678 O O . LEU A 1 86 ? 0.799 1.978 -9.945 1 97 86 LEU A O 1
ATOM 682 N N . GLN A 1 87 ? 0.085 0.42 -8.523 1 96.94 87 GLN A N 1
ATOM 683 C CA . GLN A 1 87 ? 0.98 0.862 -7.461 1 96.94 87 GLN A CA 1
ATOM 684 C C . GLN A 1 87 ? 1.618 -0.328 -6.75 1 96.94 87 GLN A C 1
ATOM 686 O O . GLN A 1 87 ? 0.945 -1.052 -6.016 1 96.94 87 GLN A O 1
ATOM 691 N N . ARG A 1 88 ? 2.891 -0.477 -7.051 1 97.5 88 ARG A N 1
ATOM 692 C CA . ARG A 1 88 ? 3.68 -1.424 -6.266 1 97.5 88 ARG A CA 1
ATOM 693 C C . ARG A 1 88 ? 4.039 -0.842 -4.902 1 97.5 88 ARG A C 1
ATOM 695 O O . ARG A 1 88 ? 4.727 0.177 -4.816 1 97.5 88 ARG A O 1
ATOM 702 N N . ILE A 1 89 ? 3.678 -1.517 -3.881 1 97.94 89 ILE A N 1
ATOM 703 C CA . ILE A 1 89 ? 3.711 -0.939 -2.541 1 97.94 89 ILE A CA 1
ATOM 704 C C . ILE A 1 89 ? 5.133 -0.483 -2.213 1 97.94 89 ILE A C 1
ATOM 706 O O . ILE A 1 89 ? 5.34 0.655 -1.787 1 97.94 89 ILE A O 1
ATOM 710 N N . ALA A 1 90 ? 6.133 -1.346 -2.43 1 97.56 90 ALA A N 1
ATOM 711 C CA . ALA A 1 90 ? 7.508 -1.021 -2.055 1 97.56 90 ALA A CA 1
ATOM 712 C C . ALA A 1 90 ? 8.008 0.21 -2.805 1 97.56 90 ALA A C 1
ATOM 714 O O . ALA A 1 90 ? 8.609 1.104 -2.211 1 97.56 90 ALA A O 1
ATOM 715 N N . ASN A 1 91 ? 7.734 0.305 -4.074 1 96.88 91 ASN A N 1
ATOM 716 C CA . ASN A 1 91 ? 8.156 1.443 -4.883 1 96.88 91 ASN A CA 1
ATOM 717 C C . ASN A 1 91 ? 7.426 2.721 -4.477 1 96.88 91 ASN A C 1
ATOM 719 O O . ASN A 1 91 ? 8.047 3.779 -4.348 1 96.88 91 ASN A O 1
ATOM 723 N N . ALA A 1 92 ? 6.113 2.596 -4.305 1 96.75 92 ALA A N 1
ATOM 724 C CA . ALA A 1 92 ? 5.289 3.762 -3.99 1 96.75 92 ALA A CA 1
ATOM 725 C C . ALA A 1 92 ? 5.656 4.336 -2.625 1 96.75 92 ALA A C 1
ATOM 727 O O . ALA A 1 92 ? 5.598 5.551 -2.42 1 96.75 92 ALA A O 1
ATOM 728 N N . VAL A 1 93 ? 6.062 3.494 -1.7 1 97.31 93 VAL A N 1
ATOM 729 C CA . VAL A 1 93 ? 6.344 3.934 -0.336 1 97.31 93 VAL A CA 1
ATOM 730 C C . VAL A 1 93 ? 7.805 4.359 -0.218 1 97.31 93 VAL A C 1
ATOM 732 O O . VAL A 1 93 ? 8.102 5.473 0.217 1 97.31 93 VAL A O 1
ATOM 735 N N . PHE A 1 94 ? 8.695 3.504 -0.672 1 96.5 94 PHE A N 1
ATOM 736 C CA . PHE A 1 94 ? 10.102 3.707 -0.351 1 96.5 94 PHE A CA 1
ATOM 737 C C . PHE A 1 94 ? 10.844 4.328 -1.529 1 96.5 94 PHE A C 1
ATOM 739 O O . PHE A 1 94 ? 11.945 4.867 -1.367 1 96.5 94 PHE A O 1
ATOM 746 N N . GLY A 1 95 ? 10.273 4.148 -2.631 1 93.81 95 GLY A N 1
ATOM 747 C CA . GLY A 1 95 ? 10.945 4.66 -3.812 1 93.81 95 GLY A CA 1
ATOM 748 C C . GLY A 1 95 ? 10.469 6.043 -4.219 1 93.81 95 GLY A C 1
ATOM 749 O O . GLY A 1 95 ? 10.961 6.613 -5.191 1 93.81 95 GLY A O 1
ATOM 750 N N . SER A 1 96 ? 9.586 6.441 -3.441 1 91.06 96 SER A N 1
ATOM 751 C CA . SER A 1 96 ? 9.008 7.742 -3.773 1 91.06 96 SER A CA 1
ATOM 752 C C . SER A 1 96 ? 9.68 8.859 -2.977 1 91.06 96 SER A C 1
ATOM 754 O O . SER A 1 96 ? 10.648 8.625 -2.26 1 91.06 96 SER A O 1
ATOM 756 N N . GLY A 1 97 ? 9.359 10.117 -3.057 1 92.44 97 GLY A N 1
ATOM 757 C CA . GLY A 1 97 ? 9.945 11.273 -2.389 1 92.44 97 GLY A CA 1
ATOM 758 C C . GLY A 1 97 ? 9.234 11.641 -1.104 1 92.44 97 GLY A C 1
ATOM 759 O O . GLY A 1 97 ? 9.312 12.789 -0.654 1 92.44 97 GLY A O 1
ATOM 760 N N . ILE A 1 98 ? 8.562 10.625 -0.45 1 96.81 98 ILE A N 1
ATOM 761 C CA . ILE A 1 98 ? 7.914 10.891 0.831 1 96.81 98 ILE A CA 1
ATOM 762 C C . ILE A 1 98 ? 8.969 11.211 1.887 1 96.81 98 ILE A C 1
ATOM 764 O O . ILE A 1 98 ? 10.031 10.586 1.924 1 96.81 98 ILE A O 1
ATOM 768 N N . GLU A 1 99 ? 8.672 12.133 2.703 1 97.31 99 GLU A N 1
ATOM 769 C CA . GLU A 1 99 ? 9.617 12.586 3.719 1 97.31 99 GLU A CA 1
ATOM 770 C C . GLU A 1 99 ? 10.086 11.422 4.59 1 97.31 99 GLU A C 1
ATOM 772 O O . GLU A 1 99 ? 9.273 10.625 5.062 1 97.31 99 GLU A O 1
ATOM 777 N N . GLU A 1 100 ? 11.391 11.414 4.84 1 96.62 100 GLU A N 1
ATOM 778 C CA . GLU A 1 100 ? 12 10.297 5.559 1 96.62 100 GLU A CA 1
ATOM 779 C C . GLU A 1 100 ? 11.469 10.211 6.988 1 96.62 100 GLU A C 1
ATOM 781 O O . GLU A 1 100 ? 11.258 9.109 7.508 1 96.62 100 GLU A O 1
ATOM 786 N N . GLY A 1 101 ? 11.312 11.328 7.59 1 97.44 101 GLY A N 1
ATOM 787 C CA . GLY A 1 101 ? 10.797 11.32 8.953 1 97.44 101 GLY A CA 1
ATOM 788 C C . GLY A 1 101 ? 9.445 10.648 9.078 1 97.44 101 GLY A C 1
ATOM 789 O O . GLY A 1 101 ? 9.195 9.93 10.047 1 97.44 101 GLY A O 1
ATOM 790 N N . LEU A 1 102 ? 8.602 10.883 8.141 1 98.38 102 LEU A N 1
ATOM 791 C CA . LEU A 1 102 ? 7.285 10.25 8.141 1 98.38 102 LEU A CA 1
ATOM 792 C C . LEU A 1 102 ? 7.41 8.742 7.984 1 98.38 102 LEU A C 1
ATOM 794 O O . LEU A 1 102 ? 6.754 7.98 8.703 1 98.38 102 LEU A O 1
ATOM 798 N N . LEU A 1 103 ? 8.234 8.266 7.062 1 98.06 103 LEU A N 1
ATOM 799 C CA . LEU A 1 103 ? 8.383 6.84 6.809 1 98.06 103 LEU A CA 1
ATOM 800 C C . LEU A 1 103 ? 9.023 6.141 8 1 98.06 103 LEU A C 1
ATOM 802 O O . LEU A 1 103 ? 8.664 5.012 8.336 1 98.06 103 LEU A O 1
ATOM 806 N N . GLU A 1 104 ? 10.008 6.82 8.625 1 97.69 104 GLU A N 1
ATOM 807 C CA . GLU A 1 104 ? 10.617 6.254 9.82 1 97.69 104 GLU A CA 1
ATOM 808 C C . GLU A 1 104 ? 9.578 6.008 10.906 1 97.69 104 GLU A C 1
ATOM 810 O O . GLU A 1 104 ? 9.555 4.941 11.523 1 97.69 104 GLU A O 1
ATOM 815 N N . LYS A 1 105 ? 8.742 6.922 11.125 1 97.25 105 LYS A N 1
ATOM 816 C CA . LYS A 1 105 ? 7.703 6.805 12.141 1 97.25 105 LYS A CA 1
ATOM 817 C C . LYS A 1 105 ? 6.656 5.77 11.734 1 97.25 105 LYS A C 1
ATOM 819 O O . LYS A 1 105 ? 6.211 4.969 12.562 1 97.25 105 LYS A O 1
ATOM 824 N N . ALA A 1 106 ? 6.27 5.777 10.516 1 97.75 106 ALA A N 1
ATOM 825 C CA . ALA A 1 106 ? 5.203 4.918 10.008 1 97.75 106 ALA A CA 1
ATOM 826 C C . ALA A 1 106 ? 5.586 3.443 10.117 1 97.75 106 ALA A C 1
ATOM 828 O O . ALA A 1 106 ? 4.738 2.592 10.391 1 97.75 106 ALA A O 1
ATOM 829 N N . PHE A 1 107 ? 6.832 3.154 9.922 1 96.5 107 PHE A N 1
ATOM 830 C CA . PHE A 1 107 ? 7.234 1.757 9.812 1 96.5 107 PHE A CA 1
ATOM 831 C C . PHE A 1 107 ? 8.164 1.372 10.953 1 96.5 107 PHE A C 1
ATOM 833 O O . PHE A 1 107 ? 8.547 0.208 11.086 1 96.5 107 PHE A O 1
ATOM 840 N N . GLY A 1 108 ? 8.57 2.387 11.773 1 94.44 108 GLY A N 1
ATOM 841 C CA . GLY A 1 108 ? 9.5 2.102 12.859 1 94.44 108 GLY A CA 1
ATOM 842 C C . GLY A 1 108 ? 10.891 1.732 12.375 1 94.44 108 GLY A C 1
ATOM 843 O O . GLY A 1 108 ? 11.516 0.825 12.914 1 94.44 108 GLY A O 1
ATOM 844 N N . LEU A 1 109 ? 11.312 2.352 11.352 1 94.88 109 LEU A N 1
ATOM 845 C CA . LEU A 1 109 ? 12.617 2.068 10.758 1 94.88 109 LEU A CA 1
ATOM 846 C C . LEU A 1 109 ? 13.664 3.068 11.242 1 94.88 109 LEU A C 1
ATOM 848 O O . LEU A 1 109 ? 13.367 4.254 11.398 1 94.88 109 LEU A O 1
ATOM 852 N N . SER A 1 110 ? 14.883 2.555 11.367 1 95.56 110 SER A N 1
ATOM 853 C CA . SER A 1 110 ? 16.016 3.455 11.586 1 95.56 110 SER A CA 1
ATOM 854 C C . SER A 1 110 ? 16.391 4.18 10.297 1 95.56 110 SER A C 1
ATOM 856 O O . SER A 1 110 ? 16.016 3.756 9.203 1 95.56 110 SER A O 1
ATOM 858 N N . PRO A 1 111 ? 17.156 5.27 10.406 1 96.56 111 PRO A N 1
ATOM 859 C CA . PRO A 1 111 ? 17.625 5.953 9.203 1 96.56 111 PRO A CA 1
ATOM 860 C C . PRO A 1 111 ? 18.422 5.035 8.273 1 96.56 111 PRO A C 1
ATOM 862 O O . PRO A 1 111 ? 18.281 5.117 7.051 1 96.56 111 PRO A O 1
ATOM 865 N N . LYS A 1 112 ? 19.172 4.172 8.859 1 95.81 112 LYS A N 1
ATOM 866 C CA . LYS A 1 112 ? 19.984 3.252 8.062 1 95.81 112 LYS A CA 1
ATOM 867 C C . LYS A 1 112 ? 19.094 2.26 7.309 1 95.81 112 LYS A C 1
ATOM 869 O O . LYS A 1 112 ? 19.312 1.999 6.125 1 95.81 112 LYS A O 1
ATOM 874 N N . GLU A 1 113 ? 18.125 1.686 7.938 1 94.44 113 GLU A N 1
ATOM 875 C CA . GLU A 1 113 ? 17.203 0.742 7.316 1 94.44 113 GLU A CA 1
ATOM 876 C C . GLU A 1 113 ? 16.422 1.401 6.188 1 94.44 113 GLU A C 1
ATOM 878 O O . GLU A 1 113 ? 16.219 0.803 5.129 1 94.44 113 GLU A O 1
ATOM 883 N N . LEU A 1 114 ? 15.953 2.602 6.465 1 95.62 114 LEU A N 1
ATOM 884 C CA . LEU A 1 114 ? 15.203 3.32 5.441 1 95.62 114 LEU A CA 1
ATOM 885 C C . LEU A 1 114 ? 16.078 3.629 4.234 1 95.62 114 LEU A C 1
ATOM 887 O O . LEU A 1 114 ? 15.633 3.525 3.092 1 95.62 114 LEU A O 1
ATOM 891 N N . ALA A 1 115 ? 17.312 4.027 4.496 1 95.25 115 ALA A N 1
ATOM 892 C CA . ALA A 1 115 ? 18.25 4.328 3.41 1 95.25 115 ALA A CA 1
ATOM 893 C C . ALA A 1 115 ? 18.469 3.107 2.52 1 95.25 115 ALA A C 1
ATOM 895 O O . ALA A 1 115 ? 18.547 3.23 1.296 1 95.25 115 ALA A O 1
ATOM 896 N N . LYS A 1 116 ? 18.531 2.006 3.104 1 94.31 116 LYS A N 1
ATOM 897 C CA . LYS A 1 116 ? 18.688 0.76 2.359 1 94.31 116 LYS A CA 1
ATOM 898 C C . LYS A 1 116 ? 17.5 0.521 1.43 1 94.31 116 LYS A C 1
ATOM 900 O O . LYS A 1 116 ? 17.688 0.194 0.254 1 94.31 116 LYS A O 1
ATOM 905 N N . LEU A 1 117 ? 16.328 0.691 1.933 1 94.25 117 LEU A N 1
ATOM 906 C CA . LEU A 1 117 ? 15.117 0.482 1.148 1 94.25 117 LEU A CA 1
ATOM 907 C C . LEU A 1 117 ? 15 1.523 0.04 1 94.25 117 LEU A C 1
ATOM 909 O O . LEU A 1 117 ? 14.609 1.199 -1.084 1 94.25 117 LEU A O 1
ATOM 913 N N . ARG A 1 118 ? 15.336 2.744 0.355 1 94.5 118 ARG A N 1
ATOM 914 C CA . ARG A 1 118 ? 15.289 3.811 -0.641 1 94.5 118 ARG A CA 1
ATOM 915 C C . ARG A 1 118 ? 16.25 3.529 -1.794 1 94.5 118 ARG A C 1
ATOM 917 O O . ARG A 1 118 ? 15.914 3.773 -2.955 1 94.5 118 ARG A O 1
ATOM 924 N N . ARG A 1 119 ? 17.391 3.117 -1.446 1 93.75 119 ARG A N 1
ATOM 925 C CA . ARG A 1 119 ? 18.375 2.779 -2.48 1 93.75 119 ARG A CA 1
ATOM 926 C C . ARG A 1 119 ? 17.859 1.651 -3.369 1 93.75 119 ARG A C 1
ATOM 928 O O . ARG A 1 119 ? 18.062 1.664 -4.582 1 93.75 119 ARG A O 1
ATOM 935 N N . LYS A 1 120 ? 17.219 0.757 -2.746 1 93.69 120 LYS A N 1
ATOM 936 C CA . LYS A 1 120 ? 16.734 -0.421 -3.463 1 93.69 120 LYS A CA 1
ATOM 937 C C . LYS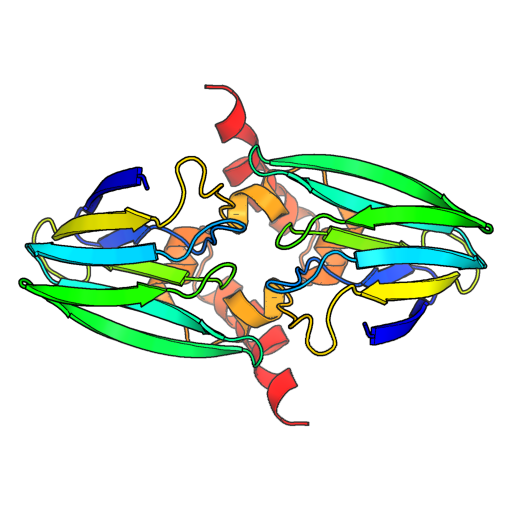 A 1 120 ? 15.586 -0.063 -4.398 1 93.69 120 LYS A C 1
ATOM 939 O O . LYS A 1 120 ? 15.484 -0.601 -5.504 1 93.69 120 LYS A O 1
ATOM 944 N N . PHE A 1 121 ? 14.688 0.841 -3.986 1 94.56 121 PHE A N 1
ATOM 945 C CA . PHE A 1 121 ? 13.43 1.01 -4.711 1 94.56 121 PHE A CA 1
ATOM 946 C C . PHE A 1 121 ? 13.391 2.361 -5.41 1 94.56 121 PHE A C 1
ATOM 948 O O . PHE A 1 121 ? 12.469 2.635 -6.188 1 94.56 121 PHE A O 1
ATOM 955 N N . ALA A 1 122 ? 14.258 3.33 -5.109 1 83.88 122 ALA A N 1
ATOM 956 C CA . ALA A 1 122 ? 14.289 4.625 -5.785 1 83.88 122 ALA A CA 1
ATOM 957 C C . ALA A 1 122 ? 14.688 4.473 -7.25 1 83.88 122 ALA A C 1
ATOM 959 O O . ALA A 1 122 ? 14.234 5.23 -8.109 1 83.88 122 ALA A O 1
ATOM 960 N N . SER A 1 123 ? 15.758 3.754 -7.652 1 63.25 123 SER A N 1
ATOM 961 C CA . SER A 1 123 ? 16.422 3.754 -8.961 1 63.25 123 SER A CA 1
ATOM 962 C C . SER A 1 123 ? 15.484 3.23 -10.047 1 63.25 123 SER A C 1
ATOM 964 O O . SER A 1 123 ? 15.75 3.406 -11.234 1 63.25 123 SER A O 1
ATOM 966 N N . GLU A 1 124 ? 14.508 2.572 -9.734 1 53.56 124 GLU A N 1
ATOM 967 C CA . GLU A 1 124 ? 13.812 1.901 -10.828 1 53.56 124 GLU A CA 1
ATOM 968 C C . GLU A 1 124 ? 13.078 2.904 -11.719 1 53.56 124 GLU A C 1
ATOM 970 O O . GLU A 1 124 ? 12.531 2.535 -12.758 1 53.56 124 GLU A O 1
ATOM 975 N N . HIS A 1 125 ? 12.82 4.035 -11.391 1 47.53 125 HIS A N 1
ATOM 976 C CA . HIS A 1 125 ? 12.133 4.945 -12.305 1 47.53 125 HIS A CA 1
ATOM 977 C C . HIS A 1 125 ? 13.023 5.312 -13.484 1 47.53 125 HIS A C 1
ATOM 979 O O . HIS A 1 125 ? 12.594 6.016 -14.398 1 47.53 125 HIS A O 1
ATOM 985 N N . LYS A 1 126 ? 14.305 5.184 -13.516 1 37.56 126 LYS A N 1
ATOM 986 C CA . LYS A 1 126 ? 15.023 5.789 -14.625 1 37.56 126 LYS A CA 1
ATOM 987 C C . LYS A 1 126 ? 14.906 4.934 -15.891 1 37.56 126 LYS A C 1
ATOM 989 O O . LYS A 1 126 ? 15.469 5.273 -16.938 1 37.56 126 LYS A O 1
ATOM 994 N N . GLU A 1 127 ? 14.586 3.723 -15.891 1 31.56 127 GLU A N 1
ATOM 995 C CA . GLU A 1 127 ? 14.492 3.201 -17.25 1 31.56 127 GLU A CA 1
ATOM 996 C C . GLU A 1 127 ? 13.094 3.438 -17.828 1 31.56 127 GLU A C 1
ATOM 998 O O . GLU A 1 127 ? 12.094 3.326 -17.125 1 31.56 127 GLU A O 1
ATOM 1003 N N . MET B 1 1 ? -21.609 9.414 1.629 1 96.06 1 MET B N 1
ATOM 1004 C CA . MET B 1 1 ? -20.641 10.352 2.182 1 96.06 1 MET B CA 1
ATOM 1005 C C . MET B 1 1 ? -20.391 10.07 3.658 1 96.06 1 MET B C 1
ATOM 1007 O O . MET B 1 1 ? -21.297 9.641 4.375 1 96.06 1 MET B O 1
ATOM 1011 N N . SER B 1 2 ? -19.094 10.211 4.09 1 97.12 2 SER B N 1
ATOM 1012 C CA . SER B 1 2 ? -18.719 10.07 5.492 1 97.12 2 SER B CA 1
ATOM 1013 C C . SER B 1 2 ? -17.641 11.07 5.875 1 97.12 2 SER B C 1
ATOM 1015 O O . SER B 1 2 ? -17.078 11.75 5.012 1 97.12 2 SER B O 1
ATOM 1017 N N . PHE B 1 3 ? -17.484 11.242 7.211 1 97.06 3 PHE B N 1
ATOM 1018 C CA . PHE B 1 3 ? -16.547 12.234 7.715 1 97.06 3 PHE B CA 1
ATOM 1019 C C . PHE B 1 3 ? -15.719 11.672 8.867 1 97.06 3 PHE B C 1
ATOM 1021 O O . PHE B 1 3 ? -16.156 10.742 9.555 1 97.06 3 PHE B O 1
ATOM 1028 N N . VAL B 1 4 ? -14.516 12.227 8.992 1 97.62 4 VAL B N 1
ATOM 1029 C CA . VAL B 1 4 ? -13.656 11.859 10.109 1 97.62 4 VAL B CA 1
ATOM 1030 C C . VAL B 1 4 ? -12.891 13.078 10.602 1 97.62 4 VAL B C 1
ATOM 1032 O O . VAL B 1 4 ? -12.594 13.992 9.82 1 97.62 4 VAL B O 1
ATOM 1035 N N . ARG B 1 5 ? -12.68 13.148 11.883 1 98.06 5 ARG B N 1
ATOM 1036 C CA . ARG B 1 5 ? -11.758 14.117 12.469 1 98.06 5 ARG B CA 1
ATOM 1037 C C . ARG B 1 5 ? -10.508 13.43 13.008 1 98.06 5 ARG B C 1
ATOM 1039 O O . ARG B 1 5 ? -10.594 12.352 13.602 1 98.06 5 ARG B O 1
ATOM 1046 N N . ALA B 1 6 ? -9.367 14.016 12.75 1 98.31 6 ALA B N 1
ATOM 1047 C CA . ALA B 1 6 ? -8.125 13.523 13.328 1 98.31 6 ALA B CA 1
ATOM 1048 C C . ALA B 1 6 ? -7.355 14.656 14.016 1 98.31 6 ALA B C 1
ATOM 1050 O O . ALA B 1 6 ? -7.238 15.75 13.469 1 98.31 6 ALA B O 1
ATOM 1051 N N . ASP B 1 7 ? -6.914 14.414 15.18 1 98.75 7 ASP B N 1
ATOM 1052 C CA . ASP B 1 7 ? -6.023 15.305 15.922 1 98.75 7 ASP B CA 1
ATOM 1053 C C . ASP B 1 7 ? -4.613 14.727 16 1 98.75 7 ASP B C 1
ATOM 1055 O O . ASP B 1 7 ? -4.406 13.664 16.609 1 98.75 7 ASP B O 1
ATOM 1059 N N . LEU B 1 8 ? -3.67 15.492 15.398 1 98.69 8 LEU B N 1
ATOM 1060 C CA . LEU B 1 8 ? -2.291 15.023 15.32 1 98.69 8 LEU B CA 1
ATOM 1061 C C . LEU B 1 8 ? -1.386 15.828 16.25 1 98.69 8 LEU B C 1
ATOM 1063 O O . LEU B 1 8 ? -1.271 17.047 16.094 1 98.69 8 LEU B O 1
ATOM 1067 N N . GLU B 1 9 ? -0.831 15.141 17.219 1 98.69 9 GLU B N 1
ATOM 1068 C CA . GLU B 1 9 ? 0.177 15.82 18.031 1 98.69 9 GLU B CA 1
ATOM 1069 C C . GLU B 1 9 ? 1.387 16.219 17.188 1 98.69 9 GLU B C 1
ATOM 1071 O O . GLU B 1 9 ? 1.572 15.711 16.078 1 98.69 9 GLU B O 1
ATOM 1076 N N . PRO B 1 10 ? 2.182 17.156 17.688 1 98.69 10 PRO B N 1
ATOM 1077 C CA . PRO B 1 10 ? 3.402 17.484 16.953 1 98.69 10 PRO B CA 1
ATOM 1078 C C . PRO B 1 10 ? 4.203 16.25 16.562 1 98.69 10 PRO B C 1
ATOM 1080 O O . PRO B 1 10 ? 4.465 15.383 17.406 1 98.69 10 PRO B O 1
ATOM 1083 N N . GLY B 1 11 ? 4.473 16.141 15.305 1 98.25 11 GLY B N 1
ATOM 1084 C CA . GLY B 1 11 ? 5.199 14.984 14.812 1 98.25 11 GLY B CA 1
ATOM 1085 C C . GLY B 1 11 ? 4.301 13.789 14.531 1 98.25 11 GLY B C 1
ATOM 1086 O O . GLY B 1 11 ? 4.73 12.812 13.922 1 98.25 11 GLY B O 1
ATOM 1087 N N . GLY B 1 12 ? 3.057 13.891 14.953 1 98.5 12 GLY B N 1
ATOM 1088 C CA . GLY B 1 12 ? 2.125 12.805 14.711 1 98.5 12 GLY B CA 1
ATOM 1089 C C . GLY B 1 12 ? 1.819 12.586 13.242 1 98.5 12 GLY B C 1
ATOM 1090 O O . GLY B 1 12 ? 1.866 13.531 12.453 1 98.5 12 GLY B O 1
ATOM 1091 N N . ILE B 1 13 ? 1.505 11.328 12.922 1 98.62 13 ILE B N 1
ATOM 1092 C CA . ILE B 1 13 ? 1.298 11.039 11.508 1 98.62 13 ILE B CA 1
ATOM 1093 C C . ILE B 1 13 ? -0.017 10.281 11.328 1 98.62 13 ILE B C 1
ATOM 1095 O O . ILE B 1 13 ? -0.517 9.656 12.266 1 98.62 13 ILE B O 1
ATOM 1099 N N . ASN B 1 14 ? -0.667 10.445 10.289 1 98.44 14 ASN B N 1
ATOM 1100 C CA . ASN B 1 14 ? -1.479 9.445 9.602 1 98.44 14 ASN B CA 1
ATOM 1101 C C . ASN B 1 14 ? -0.672 8.688 8.555 1 98.44 14 ASN B C 1
ATOM 1103 O O . ASN B 1 14 ? -0.346 9.242 7.5 1 98.44 14 ASN B O 1
ATOM 1107 N N . PRO B 1 15 ? -0.285 7.492 8.883 1 98.5 15 PRO B N 1
ATOM 1108 C CA . PRO B 1 15 ? 0.695 6.789 8.047 1 98.5 15 PRO B CA 1
ATOM 1109 C C . PRO B 1 15 ? 0.181 6.512 6.637 1 98.5 15 PRO B C 1
ATOM 1111 O O . PRO B 1 15 ? -1.01 6.684 6.367 1 98.5 15 PRO B O 1
ATOM 1114 N N . PRO B 1 16 ? 1.112 6.098 5.746 1 98.75 16 PRO B N 1
ATOM 1115 C CA . PRO B 1 16 ? 0.687 5.777 4.379 1 98.75 16 PRO B CA 1
ATOM 1116 C C . PRO B 1 16 ? -0.473 4.785 4.34 1 98.75 16 PRO B C 1
ATOM 1118 O O . PRO B 1 16 ? -0.401 3.723 4.965 1 98.75 16 PRO B O 1
ATOM 1121 N N . HIS B 1 17 ? -1.524 5.199 3.666 1 98.69 17 HIS B N 1
ATOM 1122 C CA . HIS B 1 17 ? -2.75 4.418 3.535 1 98.69 17 HIS B CA 1
ATOM 1123 C C . HIS B 1 17 ? -3.52 4.809 2.275 1 98.69 17 HIS B C 1
ATOM 1125 O O . HIS B 1 17 ? -3.102 5.707 1.543 1 98.69 17 HIS B O 1
ATOM 1131 N N . PHE B 1 18 ? -4.574 4.102 1.961 1 98.44 18 PHE B N 1
ATOM 1132 C CA . PHE B 1 18 ? -5.465 4.461 0.864 1 98.44 18 PHE B CA 1
ATOM 1133 C C . PHE B 1 18 ? -6.883 3.977 1.138 1 98.44 18 PHE B C 1
ATOM 1135 O O . PHE B 1 18 ? -7.105 3.178 2.049 1 98.44 18 PHE B O 1
ATOM 1142 N N . HIS B 1 19 ? -7.816 4.535 0.457 1 98.62 19 HIS B N 1
ATOM 1143 C CA . HIS B 1 19 ? -9.227 4.156 0.484 1 98.62 19 HIS B CA 1
ATOM 1144 C C . HIS B 1 19 ? -9.672 3.605 -0.864 1 98.62 19 HIS B C 1
ATOM 1146 O O . HIS B 1 19 ? -9.859 4.363 -1.819 1 98.62 19 HIS B O 1
ATOM 1152 N N . PRO B 1 20 ? -9.93 2.301 -0.908 1 97.81 20 PRO B N 1
ATOM 1153 C CA . PRO B 1 20 ? -10.258 1.705 -2.205 1 97.81 20 PRO B CA 1
ATOM 1154 C C . PRO B 1 20 ? -11.594 2.205 -2.762 1 97.81 20 PRO B C 1
ATOM 1156 O O . PRO B 1 20 ? -11.82 2.141 -3.973 1 97.81 20 PRO B O 1
ATOM 1159 N N . ARG B 1 21 ? -12.461 2.775 -1.941 1 97.69 21 ARG B N 1
ATOM 1160 C CA . ARG B 1 21 ? -13.82 3.029 -2.4 1 97.69 21 ARG B CA 1
ATOM 1161 C C . ARG B 1 21 ? -14.172 4.508 -2.279 1 97.69 21 ARG B C 1
ATOM 1163 O O . ARG B 1 21 ? -15.352 4.879 -2.32 1 97.69 21 ARG B O 1
ATOM 1170 N N . ALA B 1 22 ? -13.141 5.363 -2.047 1 98.5 22 ALA B N 1
ATOM 1171 C CA . ALA B 1 22 ? -13.531 6.762 -1.875 1 98.5 22 ALA B CA 1
ATOM 1172 C C . ALA B 1 22 ? -12.383 7.699 -2.234 1 98.5 22 ALA B C 1
ATOM 1174 O O . ALA B 1 22 ? -11.211 7.387 -1.979 1 98.5 22 ALA B O 1
ATOM 1175 N N . THR B 1 23 ? -12.711 8.797 -2.836 1 98.56 23 THR B N 1
ATOM 1176 C CA . THR B 1 23 ? -11.891 10.008 -2.793 1 98.56 23 THR B CA 1
ATOM 1177 C C . THR B 1 23 ? -11.969 10.664 -1.417 1 98.56 23 THR B C 1
ATOM 1179 O O . THR B 1 23 ? -13.023 10.68 -0.788 1 98.56 23 THR B O 1
ATOM 1182 N N . GLU B 1 24 ? -10.859 11.188 -0.931 1 98.75 24 GLU B N 1
ATOM 1183 C CA . GLU B 1 24 ? -10.82 11.898 0.342 1 98.75 24 GLU B CA 1
ATOM 1184 C C . GLU B 1 24 ? -10.422 13.359 0.143 1 98.75 24 GLU B C 1
ATOM 1186 O O . GLU B 1 24 ? -9.516 13.664 -0.631 1 98.75 24 GLU B O 1
ATOM 1191 N N . ILE B 1 25 ? -11.102 14.227 0.748 1 98.69 25 ILE B N 1
ATOM 1192 C CA . ILE B 1 25 ? -10.703 15.625 0.88 1 98.69 25 ILE B CA 1
ATOM 1193 C C . ILE B 1 25 ? -10.344 15.922 2.334 1 98.69 25 ILE B C 1
ATOM 1195 O O . ILE B 1 25 ? -11.125 15.625 3.244 1 98.69 25 ILE B O 1
ATOM 1199 N N . VAL B 1 26 ? -9.203 16.516 2.502 1 98.81 26 VAL B N 1
ATOM 1200 C CA . VAL B 1 26 ? -8.789 16.906 3.846 1 98.81 26 VAL B CA 1
ATOM 1201 C C . VAL B 1 26 ? -8.781 18.422 3.969 1 98.81 26 VAL B C 1
ATOM 1203 O O . VAL B 1 26 ? -8.25 19.125 3.102 1 98.81 26 VAL B O 1
ATOM 1206 N N . PHE B 1 27 ? -9.375 18.875 5.004 1 98.75 27 PHE B N 1
ATOM 1207 C CA . PHE B 1 27 ? -9.422 20.281 5.383 1 98.75 27 PHE B CA 1
ATOM 1208 C C . PHE B 1 27 ? -8.68 20.516 6.691 1 98.75 27 PHE B C 1
ATOM 1210 O O . PHE B 1 27 ? -8.938 19.844 7.688 1 98.75 27 PHE B O 1
ATOM 1217 N N . VAL B 1 28 ? -7.75 21.516 6.652 1 98.88 28 VAL B N 1
ATOM 1218 C CA . VAL B 1 28 ? -6.992 21.781 7.871 1 98.88 28 VAL B CA 1
ATOM 1219 C C . VAL B 1 28 ? -7.734 22.812 8.719 1 98.88 28 VAL B C 1
ATOM 1221 O O . VAL B 1 28 ? -7.902 23.969 8.312 1 98.88 28 VAL B O 1
ATOM 1224 N N . LEU B 1 29 ? -8.141 22.391 9.859 1 98.69 29 LEU B N 1
ATOM 1225 C CA . LEU B 1 29 ? -8.805 23.281 10.797 1 98.69 29 LEU B CA 1
ATOM 1226 C C . LEU B 1 29 ? -7.789 24.109 11.586 1 98.69 29 LEU B C 1
ATOM 1228 O O . LEU B 1 29 ? -8.016 25.281 11.859 1 98.69 29 LEU B O 1
ATOM 1232 N N . GLU B 1 30 ? -6.746 23.422 11.992 1 98.62 30 GLU B N 1
ATOM 1233 C CA . GLU B 1 30 ? -5.652 24.047 12.734 1 98.62 30 GLU B CA 1
ATOM 1234 C C . GLU B 1 30 ? -4.332 23.328 12.477 1 98.62 30 GLU B C 1
ATOM 1236 O O . GLU B 1 30 ? -4.297 22.109 12.352 1 98.62 30 GLU B O 1
ATOM 1241 N N . GLY B 1 31 ? -3.268 24.156 12.477 1 98.5 31 GLY B N 1
ATOM 1242 C CA . GLY B 1 31 ? -1.937 23.578 12.438 1 98.5 31 GLY B CA 1
ATOM 1243 C C . GLY B 1 31 ? -1.338 23.547 11.047 1 98.5 31 GLY B C 1
ATOM 1244 O O . GLY B 1 31 ? -1.823 24.234 10.141 1 98.5 31 GLY B O 1
ATOM 1245 N N . LYS B 1 32 ? -0.162 22.938 10.969 1 98.75 32 LYS B N 1
ATOM 1246 C CA . LYS B 1 32 ? 0.626 22.766 9.75 1 98.75 32 LYS B CA 1
ATOM 1247 C C . LYS B 1 32 ? 0.852 21.281 9.453 1 98.75 32 LYS B C 1
ATOM 1249 O O . LYS B 1 32 ? 1.467 20.562 10.25 1 98.75 32 LYS B O 1
ATOM 1254 N N . VAL B 1 33 ? 0.362 20.891 8.242 1 98.88 33 VAL B N 1
ATOM 1255 C CA . VAL B 1 33 ? 0.335 19.453 7.965 1 98.88 33 VAL B CA 1
ATOM 1256 C C . VAL B 1 33 ? 1.025 19.172 6.633 1 98.88 33 VAL B C 1
ATOM 1258 O O . VAL B 1 33 ? 0.592 19.656 5.586 1 98.88 33 VAL B O 1
ATOM 1261 N N . TYR B 1 34 ? 2.189 18.453 6.652 1 98.94 34 TYR B N 1
ATOM 1262 C CA . TYR B 1 34 ? 2.742 17.859 5.441 1 98.94 34 TYR B CA 1
ATOM 1263 C C . TYR B 1 34 ? 1.825 16.766 4.902 1 98.94 34 TYR B C 1
ATOM 1265 O O . TYR B 1 34 ? 1.606 15.75 5.566 1 98.94 34 TYR B O 1
ATOM 1273 N N . SER B 1 35 ? 1.252 17.031 3.814 1 98.81 35 SER B N 1
ATOM 1274 C CA . SER B 1 35 ? 0.238 16.156 3.234 1 98.81 35 SER B CA 1
ATOM 1275 C C . SER B 1 35 ? 0.528 15.883 1.764 1 98.81 35 SER B C 1
ATOM 1277 O O . SER B 1 35 ? 0.969 16.766 1.03 1 98.81 35 SER B O 1
ATOM 1279 N N . GLY B 1 36 ? 0.277 14.617 1.379 1 98.75 36 GLY B N 1
ATOM 1280 C CA . GLY B 1 36 ? 0.52 14.305 -0.02 1 98.75 36 GLY B CA 1
ATOM 1281 C C . GLY B 1 36 ? -0.001 12.938 -0.426 1 98.75 36 GLY B C 1
ATOM 1282 O O . GLY B 1 36 ? -0.508 12.188 0.411 1 98.75 36 GLY B O 1
ATOM 1283 N N . PHE B 1 37 ? 0.052 12.68 -1.726 1 98.69 37 PHE B N 1
ATOM 1284 C CA . PHE B 1 37 ? -0.291 11.383 -2.295 1 98.69 37 PHE B CA 1
ATOM 1285 C C . PHE B 1 37 ? 0.711 10.984 -3.371 1 98.69 37 PHE B C 1
ATOM 1287 O O . PHE B 1 37 ? 1.488 11.812 -3.844 1 98.69 37 PHE B O 1
ATOM 1294 N N . VAL B 1 38 ? 0.738 9.703 -3.664 1 98.06 38 VAL B N 1
ATOM 1295 C CA . VAL B 1 38 ? 1.608 9.125 -4.684 1 98.06 38 VAL B CA 1
ATOM 1296 C C . VAL B 1 38 ? 0.773 8.656 -5.871 1 98.06 38 VAL B C 1
ATOM 1298 O O . VAL B 1 38 ? -0.199 7.914 -5.703 1 98.06 38 VAL B O 1
ATOM 1301 N N . ASP B 1 39 ? 1.167 9.102 -7.066 1 96.69 39 ASP B N 1
ATOM 1302 C CA . ASP B 1 39 ? 0.368 8.688 -8.219 1 96.69 39 ASP B CA 1
ATOM 1303 C C . ASP B 1 39 ? 0.856 7.355 -8.773 1 96.69 39 ASP B C 1
ATOM 1305 O O . ASP B 1 39 ? 1.761 6.734 -8.211 1 96.69 39 ASP B O 1
ATOM 1309 N N . THR B 1 40 ? 0.258 6.875 -9.859 1 95 40 THR B N 1
ATOM 1310 C CA . THR B 1 40 ? 0.516 5.535 -10.375 1 95 40 THR B CA 1
ATOM 1311 C C . THR B 1 40 ? 1.853 5.484 -11.109 1 95 40 THR B C 1
ATOM 1313 O O . THR B 1 40 ? 2.283 4.418 -11.555 1 95 40 THR B O 1
ATOM 1316 N N . GLN B 1 41 ? 2.553 6.598 -11.195 1 92.75 41 GLN B N 1
ATOM 1317 C CA . GLN B 1 41 ? 3.914 6.648 -11.719 1 92.75 41 GLN B CA 1
ATOM 1318 C C . GLN B 1 41 ? 4.93 6.848 -10.594 1 92.75 41 GLN B C 1
ATOM 1320 O O . GLN B 1 41 ? 6.086 7.191 -10.852 1 92.75 41 GLN B O 1
ATOM 1325 N N . ASN B 1 42 ? 4.504 6.77 -9.367 1 92.69 42 ASN B N 1
ATOM 1326 C CA . ASN B 1 42 ? 5.312 6.859 -8.156 1 92.69 42 ASN B CA 1
ATOM 1327 C C . ASN B 1 42 ? 5.781 8.289 -7.902 1 92.69 42 ASN B C 1
ATOM 1329 O O . ASN B 1 42 ? 6.805 8.508 -7.254 1 92.69 42 ASN B O 1
ATOM 1333 N N . ARG B 1 43 ? 5.109 9.266 -8.516 1 94.75 43 ARG B N 1
ATOM 1334 C CA . ARG B 1 43 ? 5.41 10.664 -8.227 1 94.75 43 ARG B CA 1
ATOM 1335 C C . ARG B 1 43 ? 4.641 11.141 -7 1 94.75 43 ARG B C 1
ATOM 1337 O O . ARG B 1 43 ? 3.436 10.914 -6.887 1 94.75 43 ARG B O 1
ATOM 1344 N N . VAL B 1 44 ? 5.375 11.773 -6.156 1 96.88 44 VAL B N 1
ATOM 1345 C CA . VAL B 1 44 ? 4.762 12.312 -4.945 1 96.88 44 VAL B CA 1
ATOM 1346 C C . VAL B 1 44 ? 4.27 13.734 -5.207 1 96.88 44 VAL B C 1
ATOM 1348 O O . VAL B 1 44 ? 5.02 14.57 -5.715 1 96.88 44 VAL B O 1
ATOM 1351 N N . PHE B 1 45 ? 3.057 13.977 -4.926 1 97.88 45 PHE B N 1
ATOM 1352 C CA . PHE B 1 45 ? 2.486 15.32 -4.844 1 97.88 45 PHE B CA 1
ATOM 1353 C C . PHE B 1 45 ? 2.223 15.703 -3.393 1 97.88 45 PHE B C 1
ATOM 1355 O O . PHE B 1 45 ? 1.318 15.164 -2.754 1 97.88 45 PHE B O 1
ATOM 1362 N N . SER B 1 46 ? 3.057 16.578 -2.881 1 98.19 46 SER B N 1
ATOM 1363 C CA . SER B 1 46 ? 2.932 16.922 -1.468 1 98.19 46 SER B CA 1
ATOM 1364 C C . SER B 1 46 ? 3.172 18.422 -1.235 1 98.19 46 SER B C 1
ATOM 1366 O O . SER B 1 46 ? 3.824 19.078 -2.047 1 98.19 46 SER B O 1
ATOM 1368 N N . ARG B 1 47 ? 2.596 18.859 -0.177 1 98.31 47 ARG B N 1
ATOM 1369 C CA . ARG B 1 47 ? 2.799 20.219 0.326 1 98.31 47 ARG B CA 1
ATOM 1370 C C . ARG B 1 47 ? 2.416 20.312 1.799 1 98.31 47 ARG B C 1
ATOM 1372 O O . ARG B 1 47 ? 1.775 19.422 2.342 1 98.31 47 ARG B O 1
ATOM 1379 N N . VAL B 1 48 ? 2.949 21.359 2.346 1 98.81 48 VAL B N 1
ATOM 1380 C CA . VAL B 1 48 ? 2.434 21.703 3.666 1 98.81 48 VAL B CA 1
ATOM 1381 C C . VAL B 1 48 ? 1.157 22.531 3.525 1 98.81 48 VAL B C 1
ATOM 1383 O O . VAL B 1 48 ? 1.152 23.562 2.859 1 98.81 48 VAL B O 1
ATOM 1386 N N . ILE B 1 49 ? 0.107 22.016 4.094 1 98.75 49 ILE B N 1
ATOM 1387 C CA . ILE B 1 49 ? -1.151 22.75 4.094 1 98.75 49 ILE B CA 1
ATOM 1388 C C . ILE B 1 49 ? -1.46 23.25 5.508 1 98.75 49 ILE B C 1
ATOM 1390 O O . ILE B 1 49 ? -1.135 22.578 6.492 1 98.75 49 ILE B O 1
ATOM 1394 N N . GLU B 1 50 ? -2.07 24.375 5.539 1 98.62 50 GLU B N 1
ATOM 1395 C CA . GLU B 1 50 ? -2.336 25.031 6.812 1 98.62 50 GLU B CA 1
ATOM 1396 C C . GLU B 1 50 ? -3.814 25.391 6.953 1 98.62 50 GLU B C 1
ATOM 1398 O O . GLU B 1 50 ? -4.637 24.984 6.129 1 98.62 50 GLU B O 1
ATOM 1403 N N . LYS B 1 51 ? -4.082 26.062 8.109 1 98.62 51 LYS B N 1
ATOM 1404 C CA . LYS B 1 51 ? -5.465 26.375 8.445 1 98.62 51 LYS B CA 1
ATOM 1405 C C . LYS B 1 51 ? -6.207 26.938 7.234 1 98.62 51 LYS B C 1
ATOM 1407 O O . LYS B 1 51 ? -5.758 27.906 6.617 1 98.62 51 LYS B O 1
ATOM 1412 N N . GLY B 1 52 ? -7.289 26.266 6.863 1 98.62 52 GLY B N 1
ATOM 1413 C CA . GLY B 1 52 ? -8.148 26.75 5.797 1 98.62 52 GLY B CA 1
ATOM 1414 C C . GLY B 1 52 ? -7.84 26.125 4.449 1 98.62 52 GLY B C 1
ATOM 1415 O O . GLY B 1 52 ? -8.625 26.266 3.504 1 98.62 52 GLY B O 1
ATOM 1416 N N . GLU B 1 53 ? -6.75 25.422 4.289 1 98.75 53 GLU B N 1
ATOM 1417 C CA . GLU B 1 53 ? -6.359 24.812 3.025 1 98.75 53 GLU B CA 1
ATOM 1418 C C . GLU B 1 53 ? -6.879 23.375 2.924 1 98.75 53 GLU B C 1
ATOM 1420 O O . GLU B 1 53 ? -7.254 22.766 3.932 1 98.75 53 GLU B O 1
ATOM 1425 N N . VA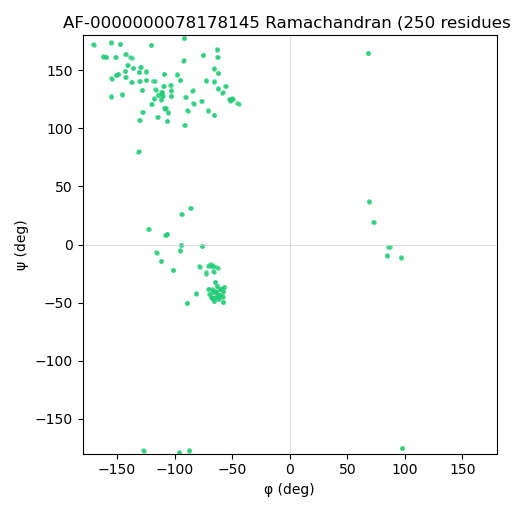L B 1 54 ? -6.941 22.984 1.665 1 98.5 54 VAL B N 1
ATOM 1426 C CA . VAL B 1 54 ? -7.523 21.688 1.371 1 98.5 54 VAL B CA 1
ATOM 1427 C C . VAL B 1 54 ? -6.582 20.891 0.467 1 98.5 54 VAL B C 1
ATOM 1429 O O . VAL B 1 54 ? -5.773 21.469 -0.259 1 98.5 54 VAL B O 1
ATOM 1432 N N . MET B 1 55 ? -6.648 19.672 0.549 1 98.75 55 MET B N 1
ATOM 1433 C CA . MET B 1 55 ? -6.035 18.766 -0.421 1 98.75 55 MET B CA 1
ATOM 1434 C C . MET B 1 55 ? -6.969 17.609 -0.76 1 98.75 55 MET B C 1
ATOM 1436 O O . MET B 1 55 ? -7.625 17.062 0.124 1 98.75 55 MET B O 1
ATOM 1440 N N . VAL B 1 56 ? -6.98 17.266 -2.027 1 98.75 56 VAL B N 1
ATOM 1441 C CA . VAL B 1 56 ? -7.777 16.141 -2.51 1 98.75 56 VAL B CA 1
ATOM 1442 C C . VAL B 1 56 ? -6.875 14.938 -2.766 1 98.75 56 VAL B C 1
ATOM 1444 O O . VAL B 1 56 ? -5.828 15.062 -3.408 1 98.75 56 VAL B O 1
ATOM 1447 N N . PHE B 1 57 ? -7.223 13.812 -2.201 1 98.69 57 PHE B N 1
ATOM 1448 C CA . PHE B 1 57 ? -6.555 12.539 -2.451 1 98.69 57 PHE B CA 1
ATOM 1449 C C . PHE B 1 57 ? -7.414 11.648 -3.34 1 98.69 57 PHE B C 1
ATOM 1451 O O . PHE B 1 57 ? -8.461 11.164 -2.914 1 98.69 57 PHE B O 1
ATOM 1458 N N . PRO B 1 58 ? -6.984 11.359 -4.555 1 98.5 58 PRO B N 1
ATOM 1459 C CA . PRO B 1 58 ? -7.793 10.562 -5.477 1 98.5 58 PRO B CA 1
ATOM 1460 C C . PRO B 1 58 ? -8.062 9.148 -4.953 1 98.5 58 PRO B C 1
ATOM 1462 O O . PRO B 1 58 ? -7.215 8.562 -4.281 1 98.5 58 PRO B O 1
ATOM 1465 N N . ARG B 1 59 ? -9.242 8.656 -5.32 1 98.19 59 ARG B N 1
ATOM 1466 C CA . ARG B 1 59 ? -9.688 7.324 -4.91 1 98.19 59 ARG B CA 1
ATOM 1467 C C . ARG B 1 59 ? -8.625 6.273 -5.227 1 98.19 59 ARG B C 1
ATOM 1469 O O . ARG B 1 59 ? -8.133 6.199 -6.355 1 98.19 59 ARG B O 1
ATOM 1476 N N . GLY B 1 60 ? -8.227 5.523 -4.168 1 97.94 60 GLY B N 1
ATOM 1477 C CA . GLY B 1 60 ? -7.363 4.363 -4.336 1 97.94 60 GLY B CA 1
ATOM 1478 C C . GLY B 1 60 ? -5.887 4.711 -4.355 1 97.94 60 GLY B C 1
ATOM 1479 O O . GLY B 1 60 ? -5.035 3.824 -4.453 1 97.94 60 GLY B O 1
ATOM 1480 N N . LEU B 1 61 ? -5.523 5.957 -4.266 1 98.31 61 LEU B N 1
ATOM 1481 C CA . LEU B 1 61 ? -4.109 6.301 -4.297 1 98.31 61 LEU B CA 1
ATOM 1482 C C . LEU B 1 61 ? -3.549 6.441 -2.887 1 98.31 61 LEU B C 1
ATOM 1484 O O . LEU B 1 61 ? -4.223 6.969 -1.997 1 98.31 61 LEU B O 1
ATOM 1488 N N . LEU B 1 62 ? -2.314 5.953 -2.754 1 98.69 62 LEU B N 1
ATOM 1489 C CA . LEU B 1 62 ? -1.581 6.051 -1.497 1 98.69 62 LEU B CA 1
ATOM 1490 C C . LEU B 1 62 ? -1.424 7.504 -1.07 1 98.69 62 LEU B C 1
ATOM 1492 O O . LEU B 1 62 ? -1.084 8.359 -1.889 1 98.69 62 LEU B O 1
ATOM 1496 N N . HIS B 1 63 ? -1.733 7.871 0.181 1 98.88 63 HIS B N 1
ATOM 1497 C CA . HIS B 1 63 ? -1.548 9.227 0.698 1 98.88 63 HIS B CA 1
ATOM 1498 C C . HIS B 1 63 ? -1.196 9.203 2.182 1 98.88 63 HIS B C 1
ATOM 1500 O O . HIS B 1 63 ? -1.194 8.141 2.809 1 98.88 63 HIS B O 1
ATOM 1506 N N . PHE B 1 64 ? -0.854 10.328 2.729 1 98.88 64 PHE B N 1
ATOM 1507 C CA . PHE B 1 64 ? -0.28 10.422 4.066 1 98.88 64 PHE B CA 1
ATOM 1508 C C . PHE B 1 64 ? -0.391 11.844 4.605 1 98.88 64 PHE B C 1
ATOM 1510 O O . PHE B 1 64 ? -0.599 12.789 3.84 1 98.88 64 PHE B O 1
ATOM 1517 N N . GLN B 1 65 ? -0.267 12.008 5.895 1 98.88 65 GLN B N 1
ATOM 1518 C CA . GLN B 1 65 ? -0.202 13.289 6.578 1 98.88 65 GLN B CA 1
ATOM 1519 C C . GLN B 1 65 ? 0.774 13.242 7.75 1 98.88 65 GLN B C 1
ATOM 1521 O O . GLN B 1 65 ? 0.896 12.219 8.422 1 98.88 65 GLN B O 1
ATOM 1526 N N . MET B 1 66 ? 1.353 14.352 7.996 1 98.88 66 MET B N 1
ATOM 1527 C CA . MET B 1 66 ? 2.209 14.523 9.164 1 98.88 66 MET B CA 1
ATOM 1528 C C . MET B 1 66 ? 2.096 15.945 9.711 1 98.88 66 MET B C 1
ATOM 1530 O O . MET B 1 66 ? 2.172 16.922 8.953 1 98.88 66 MET B O 1
ATOM 1534 N N . ASN B 1 67 ? 1.849 16.047 11.039 1 98.94 67 ASN B N 1
ATOM 1535 C CA . ASN B 1 67 ? 1.921 17.359 11.672 1 98.94 67 ASN B CA 1
ATOM 1536 C C . ASN B 1 67 ? 3.359 17.859 11.766 1 98.94 67 ASN B C 1
ATOM 1538 O O . ASN B 1 67 ? 4.16 17.312 12.531 1 98.94 67 ASN B O 1
ATOM 1542 N N . VAL B 1 68 ? 3.613 18.938 11.055 1 98.81 68 VAL B N 1
ATOM 1543 C CA . VAL B 1 68 ? 4.984 19.438 11.039 1 98.81 68 VAL B CA 1
ATOM 1544 C C . VAL B 1 68 ? 5.078 20.719 11.852 1 98.81 68 VAL B C 1
ATOM 1546 O O . VAL B 1 68 ? 6.078 21.438 11.773 1 98.81 68 VAL B O 1
ATOM 1549 N N . GLY B 1 69 ? 4.039 21.047 12.531 1 98.5 69 GLY B N 1
ATOM 1550 C CA . GLY B 1 69 ? 4.039 22.203 13.422 1 98.5 69 GLY B CA 1
ATOM 1551 C C . GLY B 1 69 ? 4.418 21.844 14.844 1 98.5 69 GLY B C 1
ATOM 1552 O O . GLY B 1 69 ? 4.586 20.672 15.18 1 98.5 69 GLY B O 1
ATOM 1553 N N . TYR B 1 70 ? 4.477 22.906 15.672 1 98.19 70 TYR B N 1
ATOM 1554 C CA . TYR B 1 70 ? 4.887 22.734 17.062 1 98.19 70 TYR B CA 1
ATOM 1555 C C . TYR B 1 70 ? 3.676 22.594 17.969 1 98.19 70 TYR B C 1
ATOM 1557 O O . TYR B 1 70 ? 3.82 22.328 19.172 1 98.19 70 TYR B O 1
ATOM 1565 N N . GLU B 1 71 ? 2.48 22.734 17.469 1 98.31 71 GLU B N 1
ATOM 1566 C CA . GLU B 1 71 ? 1.226 22.547 18.188 1 98.31 71 GLU B CA 1
ATOM 1567 C C . GLU B 1 71 ? 0.378 21.453 17.547 1 98.31 71 GLU B C 1
ATOM 1569 O O . GLU B 1 71 ? 0.699 20.969 16.469 1 98.31 71 GLU B O 1
ATOM 1574 N N . ARG B 1 72 ? -0.679 21.125 18.25 1 98.62 72 ARG B N 1
ATOM 1575 C CA . ARG B 1 72 ? -1.599 20.125 17.734 1 98.62 72 ARG B CA 1
ATOM 1576 C C . ARG B 1 72 ? -2.232 20.594 16.422 1 98.62 72 ARG B C 1
ATOM 1578 O O . ARG B 1 72 ? -2.611 21.75 16.297 1 98.62 72 ARG B O 1
ATOM 1585 N N . ALA B 1 73 ? -2.281 19.719 15.438 1 98.81 73 ALA B N 1
ATOM 1586 C CA . ALA B 1 73 ? -3 19.953 14.188 1 98.81 73 ALA B CA 1
ATOM 1587 C C . ALA B 1 73 ? -4.316 19.188 14.148 1 98.81 73 ALA B C 1
ATOM 1589 O O . ALA B 1 73 ? -4.387 18.047 14.602 1 98.81 73 ALA B O 1
ATOM 1590 N N . THR B 1 74 ? -5.348 19.844 13.68 1 98.88 74 THR B N 1
ATOM 1591 C CA . THR B 1 74 ? -6.656 19.219 13.5 1 98.88 74 THR B CA 1
ATOM 1592 C C . THR B 1 74 ? -7.07 19.234 12.031 1 98.88 74 THR B C 1
ATOM 1594 O O . THR B 1 74 ? -7.09 20.281 11.398 1 98.88 74 THR B O 1
ATOM 1597 N N . ILE B 1 75 ? -7.391 18.016 11.531 1 98.81 75 ILE B N 1
ATOM 1598 C CA . ILE B 1 75 ? -7.824 17.922 10.141 1 98.81 75 ILE B CA 1
ATOM 1599 C C . ILE B 1 75 ? -9.188 17.234 10.078 1 98.81 75 ILE B C 1
ATOM 1601 O O . ILE B 1 75 ? -9.5 16.375 10.914 1 98.81 75 ILE B O 1
ATOM 1605 N N . LEU B 1 76 ? -9.984 17.625 9.078 1 98.69 76 LEU B N 1
ATOM 1606 C CA . LEU B 1 76 ? -11.242 16.969 8.734 1 98.69 76 LEU B CA 1
ATOM 1607 C C . LEU B 1 76 ? -11.141 16.266 7.387 1 98.69 76 LEU B C 1
ATOM 1609 O O . LEU B 1 76 ? -10.695 16.859 6.402 1 98.69 76 LEU B O 1
ATOM 1613 N N . GLY B 1 77 ? -11.445 15.039 7.441 1 98.56 77 GLY B N 1
ATOM 1614 C CA . GLY B 1 77 ? -11.523 14.266 6.215 1 98.56 77 GLY B CA 1
ATOM 1615 C C . GLY B 1 77 ? -12.945 14 5.762 1 98.56 77 GLY B C 1
ATOM 1616 O O . GLY B 1 77 ? -13.812 13.664 6.578 1 98.56 77 GLY B O 1
ATOM 1617 N N . SER B 1 78 ? -13.211 14.234 4.535 1 98.62 78 SER B N 1
ATOM 1618 C CA . SER B 1 78 ? -14.492 13.891 3.924 1 98.62 78 SER B CA 1
ATOM 1619 C C . SER B 1 78 ? -14.312 12.867 2.805 1 98.62 78 SER B C 1
ATOM 1621 O O . SER B 1 78 ? -13.359 12.953 2.027 1 98.62 78 SER B O 1
ATOM 1623 N N . PHE B 1 79 ? -15.312 11.938 2.787 1 98.62 79 PHE B N 1
ATOM 1624 C CA . PHE B 1 79 ? -15.258 10.859 1.802 1 98.62 79 PHE B CA 1
ATOM 1625 C C . PHE B 1 79 ? -16.531 10.82 0.977 1 98.62 79 PHE B C 1
ATOM 1627 O O . PHE B 1 79 ? -17.625 10.992 1.512 1 98.62 79 PHE B O 1
ATOM 1634 N N . ASP B 1 80 ? -16.453 10.562 -0.281 1 98.5 80 ASP B N 1
ATOM 1635 C CA . ASP B 1 80 ? -17.625 10.469 -1.146 1 98.5 80 ASP B CA 1
ATOM 1636 C C . ASP B 1 80 ? -18.219 9.062 -1.12 1 98.5 80 ASP B C 1
ATOM 1638 O O . ASP B 1 80 ? -18.672 8.562 -2.146 1 98.5 80 ASP B O 1
ATOM 1642 N N . SER B 1 81 ? -18.109 8.414 -0.052 1 97.75 81 SER B N 1
ATOM 1643 C CA . SER B 1 81 ? -18.688 7.09 0.199 1 97.75 81 SER B CA 1
ATOM 1644 C C . SER B 1 81 ? -19.031 6.914 1.672 1 97.75 81 SER B C 1
ATOM 1646 O O . SER B 1 81 ? -18.344 7.426 2.549 1 97.75 81 SER B O 1
ATOM 1648 N N . GLN B 1 82 ? -20.125 6.137 1.935 1 97.31 82 GLN B N 1
ATOM 1649 C CA . GLN B 1 82 ? -20.469 5.773 3.305 1 97.31 82 GLN B CA 1
ATOM 1650 C C . GLN B 1 82 ? -19.5 4.742 3.863 1 97.31 82 GLN B C 1
ATOM 1652 O O . GLN B 1 82 ? -19.375 4.59 5.082 1 97.31 82 GLN B O 1
ATOM 1657 N N . ASN B 1 83 ? -18.859 3.994 2.994 1 97.06 83 ASN B N 1
ATOM 1658 C CA . ASN B 1 83 ? -17.875 2.975 3.328 1 97.06 83 ASN B CA 1
ATOM 1659 C C . ASN B 1 83 ? -16.609 3.117 2.482 1 97.06 83 ASN B C 1
ATOM 1661 O O . ASN B 1 83 ? -16.406 2.355 1.537 1 97.06 83 ASN B O 1
ATOM 1665 N N . PRO B 1 84 ? -15.734 4.035 2.836 1 97.56 84 PRO B N 1
ATOM 1666 C CA . PRO B 1 84 ? -14.547 4.32 2.023 1 97.56 84 PRO B CA 1
ATOM 1667 C C . PRO B 1 84 ? -13.578 3.143 1.97 1 97.56 84 PRO B C 1
ATOM 1669 O O . PRO B 1 84 ? -12.766 3.047 1.041 1 97.56 84 PRO B O 1
ATOM 1672 N N . GLY B 1 85 ? -13.672 2.23 3.039 1 96.75 85 GLY B N 1
ATOM 1673 C CA . GLY B 1 85 ? -12.586 1.286 3.25 1 96.75 85 GLY B CA 1
ATOM 1674 C C . GLY B 1 85 ? -11.305 1.947 3.703 1 96.75 85 GLY B C 1
ATOM 1675 O O . GLY B 1 85 ? -11.18 3.172 3.656 1 96.75 85 GLY B O 1
ATOM 1676 N N . LEU B 1 86 ? -10.445 1.163 4.188 1 97 86 LEU B N 1
ATOM 1677 C CA . LEU B 1 86 ? -9.164 1.652 4.68 1 97 86 LEU B CA 1
ATOM 1678 C C . LEU B 1 86 ? -8.109 0.552 4.645 1 97 86 LEU B C 1
ATOM 1680 O O . LEU B 1 86 ? -8.359 -0.567 5.098 1 97 86 LEU B O 1
ATOM 1684 N N . GLN B 1 87 ? -7.027 0.854 4.035 1 97 87 GLN B N 1
ATOM 1685 C CA . GLN B 1 87 ? -5.867 -0.028 4.148 1 97 87 GLN B CA 1
ATOM 1686 C C . GLN B 1 87 ? -4.613 0.756 4.52 1 97 87 GLN B C 1
ATOM 1688 O O . GLN B 1 87 ? -4.082 1.509 3.699 1 97 87 GLN B O 1
ATOM 1693 N N . ARG B 1 88 ? -4.219 0.556 5.762 1 97.56 88 ARG B N 1
ATOM 1694 C CA . ARG B 1 88 ? -2.912 1.054 6.176 1 97.56 88 ARG B CA 1
ATOM 1695 C C . ARG B 1 88 ? -1.795 0.153 5.66 1 97.56 88 ARG B C 1
ATOM 1697 O O . ARG B 1 88 ? -1.729 -1.027 6.008 1 97.56 88 ARG B O 1
ATOM 1704 N N . ILE B 1 89 ? -0.903 0.704 4.941 1 97.94 89 ILE B N 1
ATOM 1705 C CA . ILE B 1 89 ? 0.047 -0.089 4.172 1 97.94 89 ILE B CA 1
ATOM 1706 C C . ILE B 1 89 ? 0.827 -1.013 5.105 1 97.94 89 ILE B C 1
ATOM 1708 O O . ILE B 1 89 ? 0.923 -2.217 4.855 1 97.94 89 ILE B O 1
ATOM 1712 N N . ALA B 1 90 ? 1.382 -0.47 6.203 1 97.56 90 ALA B N 1
ATOM 1713 C CA . ALA B 1 90 ? 2.219 -1.268 7.094 1 97.56 90 ALA B CA 1
ATOM 1714 C C . ALA B 1 90 ? 1.435 -2.436 7.688 1 97.56 90 ALA B C 1
ATOM 1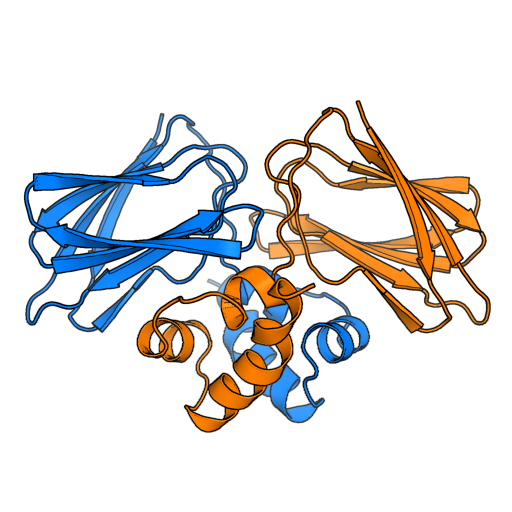716 O O . ALA B 1 90 ? 1.928 -3.564 7.727 1 97.56 90 ALA B O 1
ATOM 1717 N N . ASN B 1 91 ? 0.225 -2.211 8.109 1 96.94 91 ASN B N 1
ATOM 1718 C CA . ASN B 1 91 ? -0.613 -3.258 8.68 1 96.94 91 ASN B CA 1
ATOM 1719 C C . ASN B 1 91 ? -1.002 -4.301 7.637 1 96.94 91 ASN B C 1
ATOM 1721 O O . ASN B 1 91 ? -0.944 -5.5 7.898 1 96.94 91 ASN B O 1
ATOM 1725 N N . ALA B 1 92 ? -1.421 -3.814 6.469 1 96.81 92 ALA B N 1
ATOM 1726 C CA . ALA B 1 92 ? -1.896 -4.703 5.414 1 96.81 92 ALA B CA 1
ATOM 1727 C C . ALA B 1 92 ? -0.769 -5.598 4.902 1 96.81 92 ALA B C 1
ATOM 1729 O O . ALA B 1 92 ? -1.002 -6.75 4.531 1 96.81 92 ALA B O 1
ATOM 1730 N N . VAL B 1 93 ? 0.451 -5.098 4.906 1 97.38 93 VAL B N 1
ATOM 1731 C CA . VAL B 1 93 ? 1.577 -5.836 4.348 1 97.38 93 VAL B CA 1
ATOM 1732 C C . VAL B 1 93 ? 2.215 -6.707 5.426 1 97.38 93 VAL B C 1
ATOM 1734 O O . VAL B 1 93 ? 2.367 -7.918 5.246 1 97.38 93 VAL B O 1
ATOM 1737 N N . PHE B 1 94 ? 2.512 -6.105 6.562 1 96.56 94 PHE B N 1
ATOM 1738 C CA . PHE B 1 94 ? 3.357 -6.789 7.535 1 96.56 94 PHE B CA 1
ATOM 1739 C C . PHE B 1 94 ? 2.52 -7.387 8.656 1 96.56 94 PHE B C 1
ATOM 1741 O O . PHE B 1 94 ? 2.986 -8.266 9.391 1 96.56 94 PHE B O 1
ATOM 1748 N N . GLY B 1 95 ? 1.395 -6.84 8.781 1 93.94 95 GLY B N 1
ATOM 1749 C CA . GLY B 1 95 ? 0.558 -7.316 9.875 1 93.94 95 GLY B CA 1
ATOM 1750 C C . GLY B 1 95 ? -0.426 -8.391 9.445 1 93.94 95 GLY B C 1
ATOM 1751 O O . GLY B 1 95 ? -1.181 -8.906 10.273 1 93.94 95 GLY B O 1
ATOM 1752 N N . SER B 1 96 ? -0.307 -8.617 8.234 1 91.31 96 SER B N 1
ATOM 1753 C CA . SER B 1 96 ? -1.252 -9.594 7.703 1 91.31 96 SER B CA 1
ATOM 1754 C C . SER B 1 96 ? -0.631 -10.984 7.648 1 91.31 96 SER B C 1
ATOM 1756 O O . SER B 1 96 ? 0.482 -11.195 8.133 1 91.31 96 SER B O 1
ATOM 1758 N N . GLY B 1 97 ? -1.229 -12.055 7.188 1 92.38 97 GLY B N 1
ATOM 1759 C CA . GLY B 1 97 ? -0.765 -13.43 7.125 1 92.38 97 GLY B CA 1
ATOM 1760 C C . GLY B 1 97 ? -0.137 -13.789 5.793 1 92.38 97 GLY B C 1
ATOM 1761 O O . GLY B 1 97 ? -0.079 -14.969 5.426 1 92.38 97 GLY B O 1
ATOM 1762 N N . ILE B 1 98 ? 0.413 -12.75 5.066 1 96.88 98 ILE B N 1
ATOM 1763 C CA . ILE B 1 98 ? 1.1 -13.023 3.811 1 96.88 98 ILE B CA 1
ATOM 1764 C C . ILE B 1 98 ? 2.359 -13.844 4.074 1 96.88 98 ILE B C 1
ATOM 1766 O O . ILE B 1 98 ? 3.074 -13.602 5.051 1 96.88 98 ILE B O 1
ATOM 1770 N N . GLU B 1 99 ? 2.609 -14.758 3.242 1 97.31 99 GLU B N 1
ATOM 1771 C CA . GLU B 1 99 ? 3.746 -15.656 3.416 1 97.31 99 GLU B CA 1
ATOM 1772 C C . GLU B 1 99 ? 5.051 -14.875 3.559 1 97.31 99 GLU B C 1
ATOM 1774 O O . GLU B 1 99 ? 5.324 -13.961 2.777 1 97.31 99 GLU B O 1
ATOM 1779 N N . GLU B 1 100 ? 5.855 -15.32 4.508 1 96.69 100 GLU B N 1
ATOM 1780 C CA . GLU B 1 100 ? 7.082 -14.602 4.84 1 96.69 100 GLU B CA 1
ATOM 1781 C C . GLU B 1 100 ? 8.055 -14.602 3.666 1 96.69 100 GLU B C 1
ATOM 1783 O O . GLU B 1 100 ? 8.742 -13.609 3.414 1 96.69 100 GLU B O 1
ATOM 1788 N N . GLY B 1 101 ? 8.133 -15.711 3.016 1 97.44 101 GLY B N 1
ATOM 1789 C CA . GLY B 1 101 ? 9.039 -15.789 1.879 1 97.44 101 GLY B CA 1
ATOM 1790 C C . GLY B 1 101 ? 8.734 -14.75 0.809 1 97.44 101 GLY B C 1
ATOM 1791 O O . GLY B 1 101 ? 9.648 -14.18 0.216 1 97.44 101 GLY B O 1
ATOM 1792 N N . LEU B 1 102 ? 7.496 -14.539 0.548 1 98.44 102 LEU B N 1
ATOM 1793 C CA . LEU B 1 102 ? 7.094 -13.539 -0.433 1 98.44 102 LEU B CA 1
ATOM 1794 C C . LEU B 1 102 ? 7.496 -12.141 0.024 1 98.44 102 LEU B C 1
ATOM 1796 O O . LEU B 1 102 ? 8.031 -11.352 -0.762 1 98.44 102 LEU B O 1
ATOM 1800 N N . LEU B 1 103 ? 7.254 -11.805 1.284 1 98.06 103 LEU B N 1
ATOM 1801 C CA . LEU B 1 103 ? 7.559 -10.469 1.798 1 98.06 103 LEU B CA 1
ATOM 1802 C C . LEU B 1 103 ? 9.062 -10.234 1.832 1 98.06 103 LEU B C 1
ATOM 1804 O O . LEU B 1 103 ? 9.523 -9.125 1.556 1 98.06 103 LEU B O 1
ATOM 1808 N N . GLU B 1 104 ? 9.812 -11.281 2.195 1 97.75 104 GLU B N 1
ATOM 1809 C CA . GLU B 1 104 ? 11.266 -11.156 2.176 1 97.75 104 GLU B CA 1
ATOM 1810 C C . GLU B 1 104 ? 11.773 -10.797 0.781 1 97.75 104 GLU B C 1
ATOM 1812 O O . GLU B 1 104 ? 12.602 -9.898 0.629 1 97.75 104 GLU B O 1
ATOM 1817 N N . LYS B 1 105 ? 11.281 -11.422 -0.187 1 97.25 105 LYS B N 1
ATOM 1818 C CA . LYS B 1 105 ? 11.688 -11.164 -1.565 1 97.25 105 LYS B CA 1
ATOM 1819 C C . LYS B 1 105 ? 11.195 -9.797 -2.039 1 97.25 105 LYS B C 1
ATOM 1821 O O . LYS B 1 105 ? 11.93 -9.062 -2.701 1 97.25 105 LYS B O 1
ATOM 1826 N N . ALA B 1 106 ? 10 -9.477 -1.72 1 97.75 106 ALA B N 1
ATOM 1827 C CA . ALA B 1 106 ? 9.367 -8.25 -2.193 1 97.75 106 ALA B CA 1
ATOM 1828 C C . ALA B 1 106 ? 10.094 -7.02 -1.666 1 97.75 106 ALA B C 1
ATOM 1830 O O . ALA B 1 106 ? 10.195 -6.008 -2.363 1 97.75 106 ALA B O 1
ATOM 1831 N N . PHE B 1 107 ? 10.586 -7.098 -0.469 1 96.56 107 PHE B N 1
ATOM 1832 C CA . PHE B 1 107 ? 11.117 -5.902 0.173 1 96.56 107 PHE B CA 1
ATOM 1833 C C . PHE B 1 107 ? 12.617 -6.039 0.417 1 96.56 107 PHE B C 1
ATOM 1835 O O . PHE B 1 107 ? 13.266 -5.098 0.871 1 96.56 107 PHE B O 1
ATOM 1842 N N . GLY B 1 108 ? 13.164 -7.254 0.151 1 94.5 108 GLY B N 1
ATOM 1843 C CA . GLY B 1 108 ? 14.578 -7.473 0.407 1 94.5 108 GLY B CA 1
ATOM 1844 C C . GLY B 1 108 ? 14.922 -7.477 1.885 1 94.5 108 GLY B C 1
ATOM 1845 O O . GLY B 1 108 ? 15.953 -6.93 2.289 1 94.5 108 GLY B O 1
ATOM 1846 N N . LEU B 1 109 ? 14.07 -8.008 2.658 1 94.94 109 LEU B N 1
ATOM 1847 C CA . LEU B 1 109 ? 14.258 -8.047 4.105 1 94.94 109 LEU B CA 1
ATOM 1848 C C . LEU B 1 109 ? 14.82 -9.391 4.547 1 94.94 109 LEU B C 1
ATOM 1850 O O . LEU B 1 109 ? 14.445 -10.43 4.004 1 94.94 109 LEU B O 1
ATOM 1854 N N . SER B 1 110 ? 15.648 -9.312 5.59 1 95.62 110 SER B N 1
ATOM 1855 C CA . SER B 1 110 ? 16.062 -10.547 6.254 1 95.62 110 SER B CA 1
ATOM 1856 C C . SER B 1 110 ? 14.93 -11.109 7.117 1 95.62 110 SER B C 1
ATOM 1858 O O . SER B 1 110 ? 13.984 -10.391 7.449 1 95.62 110 SER B O 1
ATOM 1860 N N . PRO B 1 111 ? 15.039 -12.391 7.492 1 96.56 111 PRO B N 1
ATOM 1861 C CA . PRO B 1 111 ? 14.031 -12.961 8.391 1 96.56 111 PRO B CA 1
ATOM 1862 C C . PRO B 1 111 ? 13.906 -12.188 9.703 1 96.56 111 PRO B C 1
ATOM 1864 O O . PRO B 1 111 ? 12.797 -12 10.211 1 96.56 111 PRO B O 1
ATOM 1867 N N . LYS B 1 112 ? 15.016 -11.719 10.188 1 95.81 112 LYS B N 1
ATOM 1868 C CA . LYS B 1 112 ? 15 -10.969 11.445 1 95.81 112 LYS B CA 1
ATOM 1869 C C . LYS B 1 112 ? 14.281 -9.633 11.273 1 95.81 112 LYS B C 1
ATOM 1871 O O . LYS B 1 112 ? 13.477 -9.25 12.125 1 95.81 112 LYS B O 1
ATOM 1876 N N . GLU B 1 113 ? 14.555 -8.906 10.25 1 94.5 113 GLU B N 1
ATOM 1877 C CA . GLU B 1 113 ? 13.906 -7.625 9.977 1 94.5 113 GLU B CA 1
ATOM 1878 C C . GLU B 1 113 ? 12.406 -7.793 9.789 1 94.5 113 GLU B C 1
ATOM 1880 O O . GLU B 1 113 ? 11.617 -6.984 10.289 1 94.5 113 GLU B O 1
ATOM 1885 N N . LEU B 1 114 ? 12.039 -8.82 9.047 1 95.62 114 LEU B N 1
ATOM 1886 C CA . LEU B 1 114 ? 10.617 -9.07 8.82 1 95.62 114 LEU B CA 1
ATOM 1887 C C . LEU B 1 114 ? 9.914 -9.414 10.133 1 95.62 114 LEU B C 1
ATOM 1889 O O . LEU B 1 114 ? 8.797 -8.969 10.375 1 95.62 114 LEU B O 1
ATOM 1893 N N . ALA B 1 115 ? 10.578 -10.219 10.953 1 95.25 115 ALA B N 1
ATOM 1894 C CA . ALA B 1 115 ? 9.992 -10.594 12.242 1 95.25 115 ALA B CA 1
ATOM 1895 C C . ALA B 1 115 ? 9.734 -9.367 13.109 1 95.25 115 ALA B C 1
ATOM 1897 O O . ALA B 1 115 ? 8.711 -9.289 13.797 1 95.25 115 ALA B O 1
ATOM 1898 N N . LYS B 1 116 ? 10.602 -8.461 13.062 1 94.25 116 LYS B N 1
ATOM 1899 C CA . LYS B 1 116 ? 10.445 -7.219 13.805 1 94.25 116 LYS B CA 1
ATOM 1900 C C . LYS B 1 116 ? 9.203 -6.457 13.344 1 94.25 116 LYS B C 1
ATOM 1902 O O . LYS B 1 116 ? 8.414 -6 14.172 1 94.25 116 LYS B O 1
ATOM 1907 N N . LEU B 1 117 ? 9.039 -6.336 12.07 1 94.25 117 LEU B N 1
ATOM 1908 C CA . LEU B 1 117 ? 7.898 -5.621 11.508 1 94.25 117 LEU B CA 1
ATOM 1909 C C . LEU B 1 117 ? 6.594 -6.355 11.805 1 94.25 117 LEU B C 1
ATOM 1911 O O . LEU B 1 117 ? 5.582 -5.73 12.125 1 94.25 117 LEU B O 1
ATOM 1915 N N . ARG B 1 118 ? 6.629 -7.66 11.703 1 94.5 118 ARG B N 1
ATOM 1916 C CA . ARG B 1 118 ? 5.441 -8.461 11.984 1 94.5 118 ARG B CA 1
ATOM 1917 C C . ARG B 1 118 ? 5 -8.289 13.438 1 94.5 118 ARG B C 1
ATOM 1919 O O . ARG B 1 118 ? 3.807 -8.211 13.719 1 94.5 118 ARG B O 1
ATOM 1926 N N . ARG B 1 119 ? 5.938 -8.328 14.289 1 93.62 119 ARG B N 1
ATOM 1927 C CA . ARG B 1 119 ? 5.625 -8.141 15.695 1 93.62 119 ARG B CA 1
ATOM 1928 C C . ARG B 1 119 ? 5.004 -6.766 15.938 1 93.62 119 ARG B C 1
ATOM 1930 O O . ARG B 1 119 ? 4.082 -6.629 16.75 1 93.62 119 ARG B O 1
ATOM 1937 N N . LYS B 1 120 ? 5.512 -5.844 15.25 1 93.69 120 LYS B N 1
ATOM 1938 C CA . LYS B 1 120 ? 5.062 -4.465 15.438 1 93.69 120 LYS B CA 1
ATOM 1939 C C . LYS B 1 120 ? 3.646 -4.27 14.906 1 93.69 120 LYS B C 1
ATOM 1941 O O . LYS B 1 120 ? 2.852 -3.535 15.492 1 93.69 120 LYS B O 1
ATOM 1946 N N . PHE B 1 121 ? 3.297 -4.902 13.781 1 94.56 121 PHE B N 1
ATOM 1947 C CA . PHE B 1 121 ? 2.072 -4.539 13.086 1 94.56 121 PHE B CA 1
ATOM 1948 C C . PHE B 1 121 ? 1.043 -5.66 13.172 1 94.56 121 PHE B C 1
ATOM 1950 O O . PHE B 1 121 ? -0.105 -5.488 12.758 1 94.56 121 PHE B O 1
ATOM 1957 N N . ALA B 1 122 ? 1.378 -6.895 13.57 1 83.94 122 ALA B N 1
ATOM 1958 C CA . ALA B 1 122 ? 0.422 -7.988 13.711 1 83.94 122 ALA B CA 1
ATOM 1959 C C . ALA B 1 122 ? -0.574 -7.703 14.836 1 83.94 122 ALA B C 1
ATOM 1961 O O . ALA B 1 122 ? -1.734 -8.117 14.766 1 83.94 122 ALA B O 1
ATOM 1962 N N . SER B 1 123 ? -0.219 -7.297 16.062 1 62.88 123 SER B N 1
ATOM 1963 C CA . SER B 1 123 ? -1.012 -7.277 17.281 1 62.88 123 SER B CA 1
ATOM 1964 C C . SER B 1 123 ? -2.219 -6.355 17.141 1 62.88 123 SER B C 1
ATOM 1966 O O . SER B 1 123 ? -3.143 -6.406 17.969 1 62.88 123 SER B O 1
ATOM 1968 N N . GLU B 1 124 ? -2.238 -5.492 16.297 1 53.06 124 GLU B N 1
ATOM 1969 C CA . GLU B 1 124 ? -3.289 -4.484 16.406 1 53.06 124 GLU B CA 1
ATOM 1970 C C . GLU B 1 124 ? -4.656 -5.074 16.078 1 53.06 124 GLU B C 1
ATOM 1972 O O . GLU B 1 124 ? -5.68 -4.402 16.219 1 53.06 124 GLU B O 1
ATOM 1977 N N . HIS B 1 125 ? -4.832 -6.109 15.477 1 47.06 125 HIS B N 1
ATOM 1978 C CA . HIS B 1 125 ? -6.176 -6.602 15.211 1 47.06 125 HIS B CA 1
ATOM 1979 C C . HIS B 1 125 ? -6.863 -7.043 16.5 1 47.06 125 HIS B C 1
ATOM 1981 O O . HIS B 1 125 ? -8.016 -7.477 16.469 1 47.06 125 HIS B O 1
ATOM 1987 N N . LYS B 1 126 ? -6.281 -7.277 17.594 1 36.94 126 LYS B N 1
ATOM 1988 C 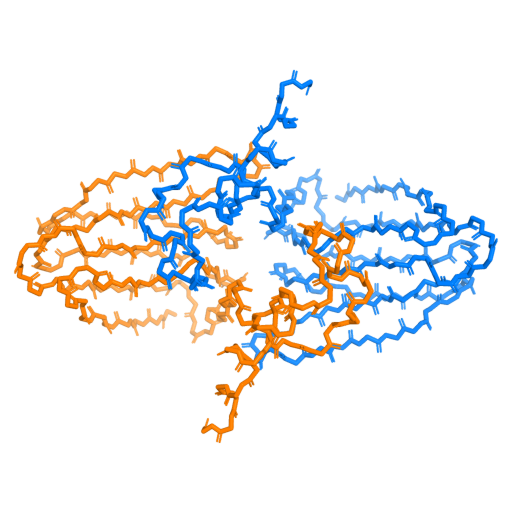CA . LYS B 1 126 ? -7.055 -7.898 18.672 1 36.94 126 LYS B CA 1
ATOM 1989 C C . LYS B 1 126 ? -7.941 -6.875 19.375 1 36.94 126 LYS B C 1
ATOM 1991 O O . LYS B 1 126 ? -8.625 -7.203 20.344 1 36.94 126 LYS B O 1
ATOM 1996 N N . GLU B 1 127 ? -7.762 -5.648 19.312 1 31.41 127 GLU B N 1
ATOM 1997 C CA . GLU B 1 127 ? -8.82 -4.938 20.016 1 31.41 127 GLU B CA 1
ATOM 1998 C C . GLU B 1 127 ? -10.023 -4.699 19.109 1 31.41 127 GLU B C 1
ATOM 2000 O O . GLU B 1 127 ? -9.867 -4.422 17.922 1 31.41 127 GLU B O 1
#

InterPro domains:
  IPR001929 Germin [PR00325] (17-37)
  IPR001929 Germin [PR00325] (47-67)
  IPR001929 Germin [PR00325] (80-95)
  IPR001929 Germin [cd02241] (1-121)
  IPR006045 Cupin 1 [PF00190] (1-113)
  IPR006045 Cupin 1 [SM00835] (1-115)
  IPR011051 RmlC-like cupin domain superfamily [SSF51182] (1-122)
  IPR014710 RmlC-like jelly roll fold [G3DSA:2.60.120.10] (1-125)
  IPR019780 Germin, manganese binding 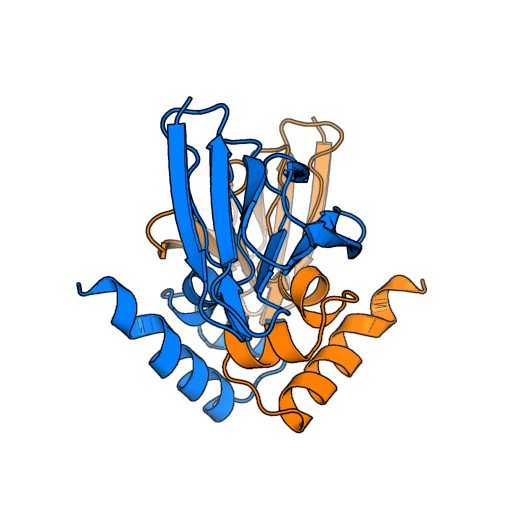site [PS00725] (12-25)

Organism: Punica granatum (NCBI:txid22663)

Nearest PDB structures (foldseek):
  9gof-assembly1_C  TM=9.496E-01  e=1.432E-09  Synechocystis
  3s0m-assembly1_A  TM=9.409E-01  e=5.657E-08  Bacillus subtilis
  4met-assembly1_A  TM=9.395E-01  e=1.502E-07  Bacillus subtilis subsp. subtilis str. 168
  2uy9-assembly1_A  TM=9.446E-01  e=3.766E-07  Bacillus subtilis
  5vg3-assembly1_A  TM=8.568E-01  e=1.339E-07  Bacillus subtilis

Radius of gyration: 18.36 Å; Cα contacts (8 Å, |Δi|>4): 662; chains: 2; bounding box: 41×53×41 Å

Foldseek 3Di:
DDKDKDKAFAFRKDAKKAFQAWKKKKAWQAAWKWKWWADPVRDIDTDIDGHGDMDIDDHPTIMMMTGNGNGMIMMMMDIPDPDRDMDRPLLVLLQDPPDPVVSCVVPVDDPVRSVVSNVVRNPPPPD/DDKDKDKAFAFRKDAKKAFQAWKKKKAWQAAWKWKWWADPVRDIDTDIDGHGDMDIDDHPTIMMMTGNGNGMIMMMMDIPDPDRDMDRPLLVLLQDPPDPVVSCVVPVDDPVRSVVSNVVRNPPPPD

Secondary structure (DSSP, 8-state):
-EEEEEEE-TT-EEEEEE-TT--EEEEEEESEEEEEEE-TTS-EEEEEEETT-EEEE-TT--EEEEE-SSS-EEEEEEESSS----EEHHHHHHSS---HHHHHHHHT--HHHHHHHHHHHHGGGG-/-EEEEEEE-TT-EEEEEE-TT--EEEEEEESEEEEEEE-TTS-EEEEEEETT-EEEE-TT--EEEEE-SSS-EEEEEEESSS----EEHHHHHHSS---HHHHHHHHT--HHHHHHHHHHHHGGGG-

pLDDT: mean 95.39, std 10.35, range [31.41, 98.94]